Protein AF-A0A0K9NWD6-F1 (afdb_monomer)

Mean predicted aligned error: 14.96 Å

Sequence (260 aa):
MSPSTTSSFSLIRSSNFSPPSRIPSTTSRLHPPPSSSSFSYNVRIDLALVPCVLFLLDLGGTSVISVLTIGLMVSYILDSLGLKPAAFISIWFSLITAQIAFFFASSASSLSIPVTVLVSFFCGYVNFLVGVWASLQFKWMQIENPSIVSALERFLFACVPIAVPAMFTWATVSAVGMQNAGYYYMVFCCVFYWLFSIPPPSSFQSKQEPTDQILGPLESCFHMLHLLFVPLMFHVGSHHSVIFSSSESICDLLLFFYHL

Secondary structure (DSSP, 8-state):
------------------------------PPP---S--TTHHHHHHHHHHHHHHHHHHHHHHHHHHHHHHHHHHHHHHHTT-HHHHHHHHHHHHHHHHHHHHHHHTTS-S-HHHHHHHHHHHHHHHHHHHHHHHHT-HHHHHH-HHHHHHHHHHHHHHHHHHHHHHHHHHHHHHH-GGGHHHHHHHHHHHHHHHHHS-PBPTT--TT-TT-BSS-HHHHHHHHHHHHHHHHHHHHHHTHHHHTT-HHHHHHHHHHHH--

Organism: Zostera marina (NCBI:txid29655)

Solvent-accessible surface area (backbone atoms only — not comparable to full-atom values): 15291 Å² total; per-residue (Å²): 134,87,87,81,91,87,88,87,80,89,82,89,78,86,85,86,90,76,81,82,78,77,72,78,77,79,74,71,72,74,68,71,70,86,80,64,97,55,72,76,58,49,68,65,50,47,71,53,45,52,61,48,50,53,52,52,40,62,77,30,34,71,59,22,46,49,42,40,52,53,24,50,54,52,19,51,54,31,42,74,71,66,38,54,72,58,17,53,50,33,46,52,51,20,52,54,52,23,50,54,40,31,49,63,58,54,68,77,49,96,63,56,69,71,56,52,51,51,50,48,52,52,53,46,52,54,52,48,52,51,49,54,56,57,54,70,68,40,64,66,52,50,70,77,38,48,70,57,47,49,51,51,52,35,50,48,66,67,44,46,57,63,53,41,27,55,50,54,33,53,55,48,31,73,74,77,42,67,92,57,42,38,60,50,28,40,54,36,34,53,52,38,41,60,73,63,66,62,76,53,72,50,76,73,72,66,98,81,62,100,76,63,54,50,66,49,77,67,52,52,48,50,51,52,49,45,60,63,49,47,35,53,53,49,37,50,64,77,36,58,86,50,51,83,72,42,75,64,54,53,50,53,55,51,48,58,66,74,76,112

Structure (mmCIF, N/CA/C/O backbone):
data_AF-A0A0K9NWD6-F1
#
_entry.id   AF-A0A0K9NWD6-F1
#
loop_
_atom_site.group_PDB
_atom_site.id
_atom_site.type_symbol
_atom_site.label_atom_id
_atom_site.label_alt_id
_atom_site.label_comp_id
_atom_site.label_asym_id
_atom_site.label_entity_id
_atom_site.label_seq_id
_atom_site.pdbx_PDB_ins_code
_atom_site.Cartn_x
_atom_site.Cartn_y
_atom_site.Cartn_z
_atom_site.occupancy
_atom_site.B_iso_or_equiv
_atom_site.auth_seq_id
_atom_site.auth_comp_id
_atom_site.auth_asym_id
_atom_site.auth_atom_id
_atom_site.pdbx_PDB_model_num
ATOM 1 N N . MET A 1 1 ? -69.308 5.204 58.428 1.00 38.50 1 MET A N 1
ATOM 2 C CA . MET A 1 1 ? -70.307 4.173 58.081 1.00 38.50 1 MET A CA 1
ATOM 3 C C . MET A 1 1 ? -70.340 4.036 56.567 1.00 38.50 1 MET A C 1
ATOM 5 O O . MET A 1 1 ? -70.513 5.043 55.897 1.00 38.50 1 MET A O 1
ATOM 9 N N . SER A 1 2 ? -70.107 2.826 56.060 1.00 38.44 2 SER A N 1
ATOM 10 C CA . SER A 1 2 ? -70.412 2.363 54.686 1.00 38.44 2 SER A CA 1
ATOM 11 C C . SER A 1 2 ? -71.950 2.225 54.500 1.00 38.44 2 SER A C 1
ATOM 13 O O . SER A 1 2 ? -72.641 2.469 55.495 1.00 38.44 2 SER A O 1
ATOM 15 N N . PRO A 1 3 ? -72.535 1.768 53.359 1.00 43.47 3 PRO A N 1
ATOM 16 C CA . PRO A 1 3 ? -71.976 1.271 52.081 1.00 43.47 3 PRO A CA 1
ATOM 17 C C . PRO A 1 3 ? -72.643 1.995 50.857 1.00 43.47 3 PRO A C 1
ATOM 19 O O . PRO A 1 3 ? -73.060 3.132 51.036 1.00 43.47 3 PRO A O 1
ATOM 22 N N . SER A 1 4 ? -72.789 1.519 49.602 1.00 35.75 4 SER A N 1
ATOM 23 C CA . SER A 1 4 ? -72.343 0.322 48.839 1.00 35.75 4 SER A CA 1
ATOM 24 C C . SER A 1 4 ? -72.300 0.611 47.322 1.00 35.75 4 SER A C 1
ATOM 26 O O . SER A 1 4 ? -73.244 1.158 46.764 1.00 35.75 4 SER A O 1
ATOM 28 N N . THR A 1 5 ? -71.239 0.141 46.664 1.00 38.31 5 THR A N 1
ATOM 29 C CA . THR A 1 5 ? -71.228 -0.729 45.465 1.00 38.31 5 THR A CA 1
ATOM 30 C C . THR A 1 5 ? -72.542 -0.978 44.690 1.00 38.31 5 THR A C 1
ATOM 32 O O . THR A 1 5 ? -73.406 -1.661 45.228 1.00 38.31 5 THR A O 1
ATOM 35 N N . THR A 1 6 ? -72.580 -0.664 43.380 1.00 38.91 6 THR A N 1
ATOM 36 C CA . THR A 1 6 ? -73.053 -1.616 42.337 1.00 38.91 6 THR A CA 1
ATOM 37 C C . THR A 1 6 ? -72.467 -1.308 40.952 1.00 38.91 6 THR A C 1
ATOM 39 O O . THR A 1 6 ? -72.455 -0.165 40.506 1.00 38.91 6 THR A 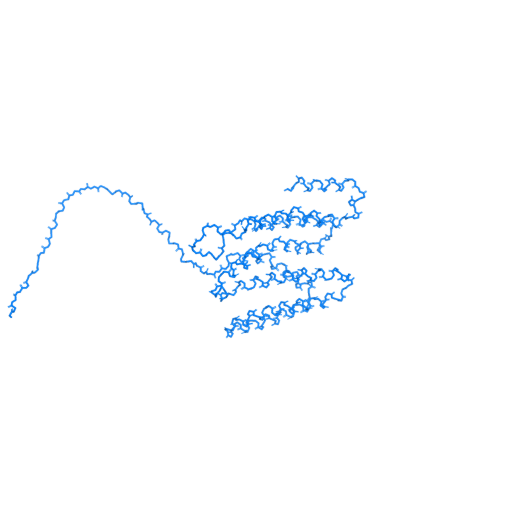O 1
ATOM 42 N N . SER A 1 7 ? -72.032 -2.351 40.247 1.00 36.81 7 SER A N 1
ATOM 43 C CA . SER A 1 7 ? -71.549 -2.337 38.860 1.00 36.81 7 SER A CA 1
ATOM 44 C C . SER A 1 7 ? -72.453 -3.176 37.952 1.00 36.81 7 SER A C 1
ATOM 46 O O . SER A 1 7 ? -72.693 -4.338 38.283 1.00 36.81 7 SER A O 1
ATOM 48 N N . SER A 1 8 ? -72.856 -2.662 36.786 1.00 33.28 8 SER A N 1
ATOM 49 C CA . SER A 1 8 ? -73.404 -3.447 35.658 1.00 33.28 8 SER A CA 1
ATOM 50 C C . SER A 1 8 ? -73.739 -2.532 34.466 1.00 33.28 8 SER A C 1
ATOM 52 O O . SER A 1 8 ? -74.022 -1.360 34.671 1.00 33.28 8 SER A O 1
ATOM 54 N N . PHE A 1 9 ? -73.811 -2.944 33.197 1.00 32.88 9 PHE A N 1
ATOM 55 C CA . PHE A 1 9 ? -73.186 -4.006 32.394 1.00 32.88 9 PHE A CA 1
ATOM 56 C C . PHE A 1 9 ? -73.755 -3.831 30.959 1.00 32.88 9 PHE A C 1
ATOM 58 O O . PHE A 1 9 ? -74.967 -3.890 30.779 1.00 32.88 9 PHE A O 1
ATOM 65 N N . SER A 1 10 ? -72.892 -3.752 29.939 1.00 30.94 10 SER A N 1
ATOM 66 C CA . SER A 1 10 ? -73.090 -4.343 28.590 1.00 30.94 10 SER A CA 1
ATOM 67 C C . SER A 1 10 ? -74.078 -3.799 27.517 1.00 30.94 10 SER A C 1
ATOM 69 O O . SER A 1 10 ? -75.109 -3.202 27.790 1.00 30.94 10 SER A O 1
ATOM 71 N N . LEU A 1 11 ? -73.734 -4.189 26.271 1.00 31.97 11 LEU A N 1
ATOM 72 C CA . LEU A 1 11 ? -74.576 -4.465 25.081 1.00 31.97 11 LEU A CA 1
ATOM 73 C C . LEU A 1 11 ? -74.963 -3.348 24.078 1.00 31.97 11 LEU A C 1
ATOM 75 O O . LEU A 1 11 ? -76.101 -2.910 23.973 1.00 31.97 11 LEU A O 1
ATOM 79 N N . ILE A 1 12 ? -73.986 -3.030 23.217 1.00 37.69 12 ILE A N 1
ATOM 80 C CA . ILE A 1 12 ? -73.991 -3.284 21.751 1.00 37.69 12 ILE A CA 1
ATOM 81 C C . ILE A 1 12 ? -75.320 -3.111 20.972 1.00 37.69 12 ILE A C 1
ATOM 83 O O . ILE A 1 12 ? -76.206 -3.962 21.026 1.00 37.69 12 ILE A O 1
ATOM 87 N N . ARG A 1 13 ? -75.314 -2.153 20.030 1.00 32.19 13 ARG A N 1
ATOM 88 C CA . ARG A 1 13 ? -75.938 -2.249 18.688 1.00 32.19 13 ARG A CA 1
ATOM 89 C C . ARG A 1 13 ? -75.185 -1.290 17.749 1.00 32.19 13 ARG A C 1
ATOM 91 O O . ARG A 1 13 ? -75.165 -0.095 18.005 1.00 32.19 13 ARG A O 1
ATOM 98 N N . SER A 1 14 ? -74.303 -1.745 16.853 1.00 34.44 14 SER A N 1
ATOM 99 C CA . SER A 1 14 ? -74.602 -2.176 15.469 1.00 34.44 14 SER A CA 1
ATOM 100 C C . SER A 1 14 ? -75.684 -1.323 14.772 1.00 34.44 14 SER A C 1
ATOM 102 O O . SER A 1 14 ? -76.757 -1.111 15.321 1.00 34.44 14 SER A O 1
ATOM 104 N N . SER A 1 15 ? -75.495 -0.806 13.556 1.00 33.97 15 SER A N 1
ATOM 105 C CA . SER A 1 15 ? -74.405 -0.971 12.578 1.00 33.97 15 SER A CA 1
ATOM 106 C C . SER A 1 15 ? -74.530 0.093 11.487 1.00 33.97 15 SER A C 1
ATOM 108 O O . SER A 1 15 ? -75.651 0.392 11.087 1.00 33.97 15 SER A O 1
ATOM 110 N N . ASN A 1 16 ? -73.419 0.544 10.897 1.00 32.88 16 ASN A N 1
ATOM 111 C CA . ASN A 1 16 ? -73.431 0.881 9.473 1.00 32.88 16 ASN A CA 1
ATOM 112 C C . ASN A 1 16 ? -72.098 0.525 8.812 1.00 32.88 16 ASN A C 1
ATOM 114 O O . ASN A 1 16 ? -71.029 0.672 9.402 1.00 32.88 16 ASN A O 1
ATOM 118 N N . PHE A 1 17 ? -72.209 -0.047 7.617 1.00 36.97 17 PHE A N 1
ATOM 119 C CA . PHE A 1 17 ? -71.165 -0.795 6.925 1.00 36.97 17 PHE A CA 1
ATOM 120 C C . PHE A 1 17 ? -70.442 0.122 5.930 1.00 36.97 17 PHE A C 1
ATOM 122 O O . PHE A 1 17 ? -71.089 0.692 5.056 1.00 36.97 17 PHE A O 1
ATOM 129 N N . SER A 1 18 ? -69.113 0.202 6.011 1.00 42.56 18 SER A N 1
ATOM 130 C CA . SER A 1 18 ? -68.263 0.799 4.971 1.00 42.56 18 SER A CA 1
ATOM 131 C C . SER A 1 18 ? -67.085 -0.143 4.696 1.00 42.56 18 SER A C 1
ATOM 133 O O . SER A 1 18 ? -66.473 -0.621 5.654 1.00 42.56 18 SER A O 1
ATOM 135 N N . PRO A 1 19 ? -66.770 -0.463 3.426 1.00 50.47 19 PRO A N 1
ATOM 136 C CA . PRO A 1 19 ? -65.732 -1.436 3.087 1.00 50.47 19 PRO A CA 1
ATOM 137 C C . PRO A 1 19 ? -64.319 -0.893 3.371 1.00 50.47 19 PRO A C 1
ATOM 139 O O . PRO A 1 19 ? -64.120 0.324 3.404 1.00 50.47 19 PRO A O 1
ATOM 142 N N . PRO A 1 20 ? -63.317 -1.771 3.563 1.00 41.28 20 PRO A N 1
ATOM 143 C CA . PRO A 1 20 ? -61.993 -1.356 4.005 1.00 41.28 20 PRO A CA 1
ATOM 144 C C . PRO A 1 20 ? -61.236 -0.617 2.897 1.00 41.28 20 PRO A C 1
ATOM 146 O O . PRO A 1 20 ? -60.811 -1.216 1.904 1.00 41.28 20 PRO A O 1
ATOM 149 N N . SER A 1 21 ? -60.984 0.676 3.103 1.00 40.88 21 SER A N 1
ATOM 150 C CA . SER A 1 21 ? -59.924 1.382 2.390 1.00 40.88 21 SER A CA 1
ATOM 151 C C . SER A 1 21 ? -58.592 0.729 2.760 1.00 40.88 21 SER A C 1
ATOM 153 O O . SER A 1 21 ? -58.118 0.816 3.891 1.00 40.88 21 SER A O 1
ATOM 155 N N . ARG A 1 22 ? -58.031 0.003 1.789 1.00 38.81 22 ARG A N 1
ATOM 156 C CA . ARG A 1 22 ? -56.783 -0.760 1.876 1.00 38.81 22 ARG A CA 1
ATOM 157 C C . ARG A 1 22 ? -55.692 0.073 2.557 1.00 38.81 22 ARG A C 1
ATOM 159 O O . ARG A 1 22 ? -55.081 0.925 1.916 1.00 38.81 22 ARG A O 1
ATOM 166 N N . ILE A 1 23 ? -55.438 -0.212 3.837 1.00 45.16 23 ILE A N 1
ATOM 167 C CA . ILE A 1 23 ? -54.271 0.291 4.563 1.00 45.16 23 ILE A CA 1
ATOM 168 C C . ILE A 1 23 ? -53.055 -0.096 3.713 1.00 45.16 23 ILE A C 1
ATOM 170 O O . ILE A 1 23 ? -52.890 -1.293 3.445 1.00 45.16 23 ILE A O 1
ATOM 174 N N . PRO A 1 24 ? -52.218 0.852 3.249 1.00 41.44 24 PRO A N 1
ATOM 175 C CA . PRO A 1 24 ? -50.929 0.480 2.706 1.00 41.44 24 PRO A CA 1
ATOM 176 C C . PRO A 1 24 ? -50.182 -0.157 3.866 1.00 41.44 24 PRO A C 1
ATOM 178 O O . PRO A 1 24 ? -49.845 0.519 4.837 1.00 41.44 24 PRO A O 1
ATOM 181 N N . SER A 1 25 ? -49.999 -1.475 3.797 1.00 36.94 25 SER A N 1
ATOM 182 C CA . SER A 1 25 ? -49.183 -2.198 4.754 1.00 36.94 25 SER A CA 1
ATOM 183 C C . SER A 1 25 ? -47.828 -1.514 4.767 1.00 36.94 25 SER A C 1
ATOM 185 O O . SER A 1 25 ? -47.056 -1.652 3.813 1.00 36.94 25 SER A O 1
ATOM 187 N N . THR A 1 26 ? -47.559 -0.771 5.838 1.00 39.19 26 THR A N 1
ATOM 188 C CA . THR A 1 26 ? -46.217 -0.400 6.236 1.00 39.19 26 THR A CA 1
ATOM 189 C C . THR A 1 26 ? -45.505 -1.713 6.486 1.00 39.19 26 THR A C 1
ATOM 191 O O . THR A 1 26 ? -45.483 -2.246 7.592 1.00 39.19 26 THR A O 1
ATOM 194 N N . THR A 1 27 ? -44.931 -2.255 5.413 1.00 42.22 27 THR A N 1
ATOM 195 C CA . THR A 1 27 ? -43.790 -3.139 5.498 1.00 42.22 27 THR A CA 1
ATOM 196 C C . THR A 1 27 ? -42.715 -2.313 6.174 1.00 42.22 27 THR A C 1
ATOM 198 O O . THR A 1 27 ? -41.884 -1.660 5.544 1.00 42.22 27 THR A O 1
ATOM 201 N N . SER A 1 28 ? -42.749 -2.363 7.504 1.00 40.84 28 SER A N 1
ATOM 202 C CA . SER A 1 28 ? -41.559 -2.392 8.317 1.00 40.84 28 SER A CA 1
ATOM 203 C C . SER A 1 28 ? -40.668 -3.469 7.710 1.00 40.84 28 SER A C 1
ATOM 205 O O . SER A 1 28 ? -40.649 -4.629 8.118 1.00 40.84 28 SER A O 1
ATOM 207 N N . ARG A 1 29 ? -39.887 -3.055 6.705 1.00 40.53 29 ARG A N 1
ATOM 208 C CA . ARG A 1 29 ? -38.532 -3.544 6.568 1.00 40.53 29 ARG A CA 1
ATOM 209 C C . ARG A 1 29 ? -37.955 -3.323 7.951 1.00 40.53 29 ARG A C 1
ATOM 211 O O . ARG A 1 29 ? -37.633 -2.195 8.321 1.00 40.53 29 ARG A O 1
ATOM 218 N N . LEU A 1 30 ? -37.943 -4.401 8.728 1.00 40.16 30 LEU A N 1
ATOM 219 C CA . LEU A 1 30 ? -37.026 -4.579 9.826 1.00 40.16 30 LEU A CA 1
ATOM 220 C C . LEU A 1 30 ? -35.667 -4.299 9.203 1.00 40.16 30 LEU A C 1
ATOM 222 O O . LEU A 1 30 ? -35.076 -5.167 8.565 1.00 40.16 30 LEU A O 1
ATOM 226 N N . HIS A 1 31 ? -35.233 -3.042 9.309 1.00 40.16 31 HIS A N 1
ATOM 227 C CA . HIS A 1 31 ? -33.830 -2.724 9.203 1.00 40.16 31 HIS A CA 1
ATOM 228 C C . HIS A 1 31 ? -33.164 -3.716 10.148 1.00 40.16 31 HIS A C 1
ATOM 230 O O . HIS A 1 31 ? -33.546 -3.751 11.327 1.00 40.16 31 HIS A O 1
ATOM 236 N N . PRO A 1 32 ? -32.229 -4.546 9.659 1.00 43.19 32 PRO A N 1
ATOM 237 C CA . PRO A 1 32 ? -31.357 -5.257 10.566 1.00 43.19 32 PRO A CA 1
ATOM 238 C C . PRO A 1 32 ? -30.826 -4.218 11.564 1.00 43.19 32 PRO A C 1
ATOM 240 O O . PRO A 1 32 ? -30.461 -3.116 11.128 1.00 43.19 32 PRO A O 1
ATOM 243 N N . PRO A 1 33 ? -30.826 -4.497 12.882 1.00 45.56 33 PRO A N 1
ATOM 244 C CA . PRO A 1 33 ? -30.123 -3.623 13.814 1.00 45.56 33 PRO A CA 1
ATOM 245 C C . PRO A 1 33 ? -28.704 -3.435 13.261 1.00 45.56 33 PRO A C 1
ATOM 247 O O . PRO A 1 33 ? -28.157 -4.428 12.777 1.00 45.56 33 PRO A O 1
ATOM 250 N N . PRO A 1 34 ? -28.140 -2.208 13.251 1.00 46.03 34 PRO A N 1
ATOM 251 C CA . PRO A 1 34 ? -26.912 -1.892 12.517 1.00 46.03 34 PRO A CA 1
ATOM 252 C C . PRO A 1 34 ? -25.815 -2.890 12.887 1.00 46.03 34 PRO A C 1
ATOM 254 O O . PRO A 1 34 ? -25.270 -2.877 13.993 1.00 46.03 34 PRO A O 1
ATOM 257 N N . SER A 1 35 ? -25.594 -3.846 11.986 1.00 39.25 35 SER A N 1
ATOM 258 C CA . SER A 1 35 ? -25.028 -5.134 12.354 1.00 39.25 35 SER A CA 1
ATOM 259 C C . SER A 1 35 ? -23.516 -5.039 12.318 1.00 39.25 35 SER A C 1
ATOM 261 O O . SER A 1 35 ? -22.899 -5.258 11.279 1.00 39.25 35 SER A O 1
ATOM 263 N N . SER A 1 36 ? -22.955 -4.753 13.492 1.00 40.34 36 SER A N 1
ATOM 264 C CA . SER A 1 36 ? -21.532 -4.583 13.792 1.00 40.34 36 SER A CA 1
ATOM 265 C C . SER A 1 36 ? -20.861 -3.361 13.153 1.00 40.34 36 SER A C 1
ATOM 267 O O . SER A 1 36 ? -20.896 -3.154 11.945 1.00 40.34 36 SER A O 1
ATOM 269 N N . SER A 1 37 ? -20.158 -2.597 13.993 1.00 49.62 37 SER A N 1
ATOM 270 C CA . SER A 1 37 ? -19.077 -1.700 13.583 1.00 49.62 37 SER A CA 1
ATOM 271 C C . SER A 1 37 ? -17.922 -2.554 13.046 1.00 49.62 37 SER A C 1
ATOM 273 O O . SER A 1 37 ? -17.029 -2.975 13.783 1.00 49.62 37 SER A O 1
ATOM 275 N N . SER A 1 38 ? -18.015 -2.923 11.776 1.00 54.53 38 SER A N 1
ATOM 276 C CA . SER A 1 38 ? -17.011 -3.708 11.071 1.00 54.53 38 SER A CA 1
ATOM 277 C C . SER A 1 38 ? -16.714 -3.016 9.753 1.00 54.53 38 SER A C 1
ATOM 279 O O . SER A 1 38 ? -17.628 -2.540 9.082 1.00 54.53 38 SER A O 1
ATOM 281 N N . PHE A 1 39 ? -15.435 -2.943 9.400 1.00 60.09 39 PHE A N 1
ATOM 282 C CA . PHE A 1 39 ? -14.967 -2.224 8.224 1.00 60.09 39 PHE A CA 1
ATOM 283 C C . PHE A 1 39 ? -15.483 -2.911 6.950 1.00 60.09 39 PHE A C 1
ATOM 285 O O . PHE A 1 39 ? -14.991 -3.971 6.554 1.00 60.09 39 PHE A O 1
ATOM 292 N N . SER A 1 40 ? -16.507 -2.324 6.321 1.00 60.56 40 SER A N 1
ATOM 293 C CA . SER A 1 40 ? -17.264 -2.953 5.227 1.00 60.56 40 SER A CA 1
ATOM 294 C C . SER A 1 40 ? -16.391 -3.279 4.008 1.00 60.56 40 SER A C 1
ATOM 296 O O . SER A 1 40 ? -16.622 -4.262 3.304 1.00 60.56 40 SER A O 1
ATOM 298 N N . TYR A 1 41 ? -15.330 -2.499 3.799 1.00 67.62 41 TYR A N 1
ATOM 299 C CA . TYR A 1 41 ? -14.452 -2.595 2.635 1.00 67.62 41 TYR A CA 1
ATOM 300 C C . TYR A 1 41 ? -13.239 -3.505 2.827 1.00 67.62 41 TYR A C 1
ATOM 302 O O . TYR A 1 41 ? -12.362 -3.525 1.962 1.00 67.62 41 TYR A O 1
ATOM 310 N N . ASN A 1 42 ? -13.198 -4.286 3.916 1.00 77.00 42 ASN A N 1
ATOM 311 C CA . ASN A 1 42 ? -12.050 -5.130 4.262 1.00 77.00 42 ASN A CA 1
ATOM 312 C C . ASN A 1 42 ? -11.627 -6.010 3.084 1.00 77.00 42 ASN A C 1
ATOM 314 O O . ASN A 1 42 ? -10.467 -5.977 2.708 1.00 77.00 42 ASN A O 1
ATOM 318 N N . VAL A 1 43 ? -12.577 -6.675 2.420 1.00 76.69 43 VAL A N 1
ATOM 319 C CA . VAL A 1 43 ? -12.313 -7.558 1.268 1.00 76.69 43 VAL A CA 1
ATOM 320 C C . VAL A 1 43 ? -11.660 -6.829 0.083 1.00 76.69 43 VAL A C 1
ATOM 322 O O . VAL A 1 43 ? -10.813 -7.406 -0.589 1.00 76.69 43 VAL A O 1
ATOM 325 N N . ARG A 1 44 ? -12.020 -5.563 -0.191 1.00 80.50 44 ARG A N 1
ATOM 326 C CA . ARG A 1 44 ? -11.432 -4.805 -1.315 1.00 80.50 44 ARG A CA 1
ATOM 327 C C . ARG A 1 44 ? -9.991 -4.402 -1.035 1.00 80.50 44 ARG A C 1
ATOM 329 O O . ARG A 1 44 ? -9.161 -4.446 -1.936 1.00 80.50 44 ARG A O 1
ATOM 336 N N . ILE A 1 45 ? -9.714 -3.994 0.202 1.00 83.06 45 ILE A N 1
ATOM 337 C CA . ILE A 1 45 ? -8.372 -3.581 0.609 1.00 83.06 45 ILE A CA 1
ATOM 338 C C . ILE A 1 45 ? -7.479 -4.804 0.802 1.00 83.06 45 ILE A C 1
ATOM 340 O O . ILE A 1 45 ? -6.362 -4.794 0.312 1.00 83.06 45 ILE A O 1
ATOM 344 N N . ASP A 1 46 ? -7.981 -5.876 1.413 1.00 83.88 46 ASP A N 1
ATOM 345 C CA . ASP A 1 46 ? -7.283 -7.155 1.584 1.00 83.88 46 ASP A CA 1
ATOM 346 C C . ASP A 1 46 ? -6.832 -7.735 0.231 1.00 83.88 46 ASP A C 1
ATOM 348 O O . ASP A 1 46 ? -5.650 -8.011 0.041 1.00 83.88 46 ASP A O 1
ATOM 352 N N . LEU A 1 47 ? -7.722 -7.766 -0.771 1.00 84.31 47 LEU A N 1
ATOM 353 C CA . LEU A 1 47 ? -7.395 -8.198 -2.138 1.00 84.31 47 LEU A CA 1
ATOM 354 C C . LEU A 1 47 ? -6.289 -7.352 -2.806 1.00 84.31 47 LEU A C 1
ATOM 356 O O . LEU A 1 47 ? -5.561 -7.855 -3.660 1.00 84.31 47 LEU A O 1
ATOM 360 N N . ALA A 1 48 ? -6.152 -6.080 -2.421 1.00 85.62 48 ALA A N 1
ATOM 361 C CA . ALA A 1 48 ? -5.126 -5.169 -2.929 1.00 85.62 48 ALA A CA 1
ATOM 362 C C . ALA A 1 48 ? -3.808 -5.250 -2.127 1.00 85.62 48 ALA A C 1
ATOM 364 O O . ALA A 1 48 ? -2.721 -5.232 -2.707 1.00 85.62 48 ALA A O 1
ATOM 365 N N . LEU A 1 49 ? -3.889 -5.354 -0.796 1.00 85.94 49 LEU A N 1
ATOM 366 C CA . LEU A 1 49 ? -2.744 -5.316 0.116 1.00 85.94 49 LEU A CA 1
ATOM 367 C C . LEU A 1 49 ? -2.072 -6.677 0.293 1.00 85.94 49 LEU A C 1
ATOM 369 O O . LEU A 1 49 ? -0.847 -6.716 0.361 1.00 85.94 49 LEU A O 1
ATOM 373 N N . VAL A 1 50 ? -2.817 -7.786 0.356 1.00 90.31 50 VAL A N 1
ATOM 374 C CA . VAL A 1 50 ? -2.238 -9.122 0.595 1.00 90.31 50 VAL A CA 1
ATOM 375 C C . VAL A 1 50 ? -1.193 -9.493 -0.465 1.00 90.31 50 VAL A C 1
ATOM 377 O O . VAL A 1 50 ? -0.092 -9.882 -0.070 1.00 90.31 50 VAL A O 1
ATOM 380 N N . PRO A 1 51 ? -1.424 -9.303 -1.781 1.00 89.69 51 PRO A N 1
ATOM 381 C CA . PRO A 1 51 ? -0.388 -9.550 -2.785 1.00 89.69 51 PRO A CA 1
ATOM 382 C C . PRO A 1 51 ? 0.832 -8.629 -2.624 1.00 89.69 51 PRO A C 1
ATOM 384 O O . PRO A 1 51 ? 1.961 -9.077 -2.810 1.00 89.69 51 PRO A O 1
ATOM 387 N N . CYS A 1 52 ? 0.630 -7.372 -2.207 1.00 88.12 52 CYS A N 1
ATOM 388 C CA . CYS A 1 52 ? 1.729 -6.446 -1.913 1.00 88.12 52 CYS A CA 1
ATOM 389 C C . CYS A 1 52 ? 2.564 -6.906 -0.711 1.00 88.12 52 CYS A C 1
ATOM 391 O O . CYS A 1 52 ? 3.789 -6.857 -0.770 1.00 88.12 52 CYS A O 1
ATOM 393 N N . VAL A 1 53 ? 1.920 -7.373 0.364 1.00 90.62 53 VAL A N 1
ATOM 394 C CA . VAL A 1 53 ? 2.598 -7.910 1.553 1.00 90.62 53 VAL A CA 1
ATOM 395 C C . VAL A 1 53 ? 3.383 -9.167 1.197 1.00 90.62 53 VAL A C 1
ATOM 397 O O . VAL A 1 53 ? 4.549 -9.264 1.558 1.00 90.62 53 VAL A O 1
ATOM 400 N N . LEU A 1 54 ? 2.793 -10.101 0.446 1.00 91.31 54 LEU A N 1
ATOM 401 C CA . LEU A 1 54 ? 3.490 -11.311 0.001 1.00 91.31 54 LEU A CA 1
ATOM 402 C C . LEU A 1 54 ? 4.730 -10.978 -0.843 1.00 91.31 54 LEU A C 1
ATOM 404 O O . LEU A 1 54 ? 5.791 -11.548 -0.605 1.00 91.31 54 LEU A O 1
ATOM 408 N N . PHE A 1 55 ? 4.634 -10.008 -1.757 1.00 89.69 55 PHE A N 1
ATOM 409 C CA . PHE A 1 55 ? 5.780 -9.553 -2.548 1.00 89.69 55 PHE A CA 1
ATOM 410 C C . PHE A 1 55 ? 6.847 -8.836 -1.696 1.00 89.69 55 PHE A C 1
ATOM 412 O O . PHE A 1 55 ? 8.038 -9.061 -1.890 1.00 89.69 55 PHE A O 1
ATOM 419 N N . LEU A 1 56 ? 6.459 -8.039 -0.691 1.00 87.94 56 LEU A N 1
ATOM 420 C CA . LEU A 1 56 ? 7.407 -7.444 0.267 1.00 87.94 56 LEU A CA 1
ATOM 421 C C . LEU A 1 56 ? 8.121 -8.489 1.135 1.00 87.94 56 LEU A C 1
ATOM 423 O O . LEU A 1 56 ? 9.297 -8.311 1.454 1.00 87.94 56 LEU A O 1
ATOM 427 N N . LEU A 1 57 ? 7.431 -9.565 1.522 1.00 90.12 57 LEU A N 1
ATOM 428 C CA . LEU A 1 57 ? 8.022 -10.681 2.265 1.00 90.12 57 LEU A CA 1
ATOM 429 C C . LEU A 1 57 ? 9.015 -11.471 1.406 1.00 90.12 57 LEU A C 1
ATOM 431 O O . LEU A 1 57 ? 10.065 -11.855 1.914 1.00 90.12 57 LEU A O 1
ATOM 435 N N . ASP A 1 58 ? 8.717 -11.666 0.120 1.00 88.56 58 ASP A N 1
ATOM 436 C CA . ASP A 1 58 ? 9.622 -12.305 -0.843 1.00 88.56 58 ASP A CA 1
ATOM 437 C C . ASP A 1 58 ? 10.897 -11.464 -1.050 1.00 88.56 58 ASP A C 1
ATOM 439 O O . ASP A 1 58 ? 12.009 -11.949 -0.842 1.00 88.56 58 ASP A O 1
ATOM 443 N N . LEU A 1 59 ? 10.743 -10.157 -1.307 1.00 85.62 59 LEU A N 1
ATOM 444 C CA . LEU A 1 59 ? 11.859 -9.207 -1.425 1.00 85.62 59 LEU A CA 1
ATOM 445 C C . LEU A 1 59 ? 12.686 -9.066 -0.133 1.00 85.62 59 LEU A C 1
ATOM 447 O O . LEU A 1 59 ? 13.902 -8.883 -0.188 1.00 85.62 59 LEU A O 1
ATOM 451 N N . GLY A 1 60 ? 12.036 -9.099 1.034 1.00 83.50 60 GLY A N 1
ATOM 452 C CA . GLY A 1 60 ? 12.679 -8.963 2.346 1.00 83.50 60 GLY A CA 1
ATOM 453 C C . GLY A 1 60 ? 13.289 -10.257 2.895 1.00 83.50 60 GLY A C 1
ATOM 454 O O . GLY A 1 60 ? 14.088 -10.217 3.839 1.00 83.50 60 GLY A O 1
ATOM 455 N N . GLY A 1 61 ? 12.911 -11.400 2.322 1.00 87.62 61 GLY A N 1
ATOM 456 C CA . GLY A 1 61 ? 13.390 -12.725 2.680 1.00 87.62 61 GLY A CA 1
ATOM 457 C C . GLY A 1 61 ? 13.217 -13.092 4.159 1.00 87.62 61 GLY A C 1
ATOM 458 O O . GLY A 1 61 ? 12.374 -12.576 4.899 1.00 87.62 61 GLY A O 1
ATOM 459 N N . THR A 1 62 ? 14.064 -14.016 4.616 1.00 90.06 62 THR A N 1
ATOM 460 C CA . THR A 1 62 ? 13.985 -14.618 5.958 1.00 90.06 62 THR A CA 1
ATOM 461 C C . THR A 1 62 ? 14.108 -13.606 7.098 1.00 90.06 62 THR A C 1
ATOM 463 O O . THR A 1 62 ? 13.482 -13.794 8.142 1.00 90.06 62 THR A O 1
ATOM 466 N N . SER A 1 63 ? 14.869 -12.522 6.911 1.00 89.94 63 SER A N 1
ATOM 467 C CA . SER A 1 63 ? 15.049 -11.487 7.935 1.00 89.94 63 SER A CA 1
ATOM 468 C C . SER A 1 63 ? 13.724 -10.788 8.247 1.00 89.94 63 SER A C 1
ATOM 470 O O . SER A 1 63 ? 13.258 -10.822 9.386 1.00 89.94 63 SER A O 1
ATOM 472 N N . VAL A 1 64 ? 13.047 -10.268 7.219 1.00 91.25 64 VAL A N 1
ATOM 473 C CA . VAL A 1 64 ? 11.761 -9.571 7.365 1.00 91.25 64 VAL A CA 1
ATOM 474 C C . VAL A 1 64 ? 10.659 -10.524 7.837 1.00 91.25 64 VAL A C 1
ATOM 476 O O . VAL A 1 64 ? 9.923 -10.189 8.767 1.00 91.25 64 VAL A O 1
ATOM 479 N N . ILE A 1 65 ? 10.598 -11.743 7.284 1.00 92.75 65 ILE A N 1
ATOM 480 C CA . ILE A 1 65 ? 9.644 -12.781 7.709 1.00 92.75 65 ILE A CA 1
ATOM 481 C C . ILE A 1 65 ? 9.813 -13.112 9.201 1.00 92.75 65 ILE A C 1
ATOM 483 O O . ILE A 1 65 ? 8.821 -13.183 9.928 1.00 92.75 65 ILE A O 1
ATOM 487 N N . SER A 1 66 ? 11.047 -13.289 9.689 1.00 93.19 66 SER A N 1
ATOM 488 C CA . SER A 1 66 ? 11.296 -13.633 11.097 1.00 93.19 66 SER A CA 1
ATOM 489 C C . SER A 1 66 ? 10.901 -12.505 12.059 1.00 93.19 66 SER A C 1
ATOM 491 O O . SER A 1 66 ? 10.213 -12.765 13.047 1.00 93.19 66 SER A O 1
ATOM 493 N N . VAL A 1 67 ? 11.241 -11.251 11.740 1.00 94.62 67 VAL A N 1
ATOM 494 C CA . VAL A 1 67 ? 10.890 -10.072 12.551 1.00 94.62 67 VAL A CA 1
ATOM 495 C C . VAL A 1 67 ? 9.375 -9.869 12.629 1.00 94.62 67 VAL A C 1
ATOM 497 O O . VAL A 1 67 ? 8.846 -9.629 13.717 1.00 94.62 67 VAL A O 1
ATOM 500 N N . LEU A 1 68 ? 8.663 -10.012 11.507 1.00 93.12 68 LEU A N 1
ATOM 501 C CA . LEU A 1 68 ? 7.200 -9.920 11.484 1.00 93.12 68 LEU A CA 1
ATOM 502 C C . LEU A 1 68 ? 6.547 -11.092 12.218 1.00 93.12 68 LEU A C 1
ATOM 504 O O . LEU A 1 68 ? 5.623 -10.876 12.995 1.00 93.12 68 LEU A O 1
ATOM 508 N N . THR A 1 69 ? 7.052 -12.317 12.057 1.00 94.44 69 THR A N 1
ATOM 509 C CA . THR A 1 69 ? 6.515 -13.490 12.768 1.00 94.44 69 THR A CA 1
ATOM 510 C C . THR A 1 69 ? 6.639 -13.317 14.283 1.00 94.44 69 THR A C 1
ATOM 512 O O . THR A 1 69 ? 5.658 -13.492 15.002 1.00 94.44 69 THR A O 1
ATOM 515 N N . ILE A 1 70 ? 7.812 -12.908 14.779 1.00 95.31 70 ILE A N 1
ATOM 516 C CA . ILE A 1 70 ? 8.038 -12.667 16.213 1.00 95.31 70 ILE A CA 1
ATOM 517 C C . ILE A 1 70 ? 7.148 -11.522 16.714 1.00 95.31 70 ILE A C 1
ATOM 519 O O . ILE A 1 70 ? 6.488 -11.664 17.743 1.00 95.31 70 ILE A O 1
ATOM 523 N N . GLY A 1 71 ? 7.073 -10.407 15.982 1.00 93.75 71 GLY A N 1
ATOM 524 C CA . GLY A 1 71 ? 6.243 -9.267 16.370 1.00 93.75 71 GLY A CA 1
ATOM 525 C C . GLY A 1 71 ? 4.742 -9.568 16.369 1.00 93.75 71 GLY A C 1
ATOM 526 O O . GLY A 1 71 ? 4.033 -9.130 17.275 1.00 93.75 71 GLY A O 1
ATOM 527 N N . LEU A 1 72 ? 4.246 -10.375 15.427 1.00 92.50 72 LEU A N 1
ATOM 528 C CA . LEU A 1 72 ? 2.861 -10.852 15.422 1.00 92.50 72 LEU A CA 1
ATOM 529 C C . LEU A 1 72 ? 2.581 -11.809 16.588 1.00 92.50 72 LEU A C 1
ATOM 531 O O . LEU A 1 72 ? 1.538 -11.679 17.223 1.00 92.50 72 LEU A O 1
ATOM 535 N N . MET A 1 73 ? 3.516 -12.700 16.940 1.00 95.62 73 MET A N 1
ATOM 536 C CA . MET A 1 73 ? 3.387 -13.565 18.124 1.00 95.62 73 MET A CA 1
ATOM 537 C C . MET A 1 73 ? 3.320 -12.751 19.424 1.00 95.62 73 MET A C 1
ATOM 539 O O . MET A 1 73 ? 2.449 -12.999 20.257 1.00 95.62 73 MET A O 1
ATOM 543 N N . VAL A 1 74 ? 4.177 -11.734 19.585 1.00 94.38 74 VAL A N 1
ATOM 544 C CA . VAL A 1 74 ? 4.124 -10.813 20.738 1.0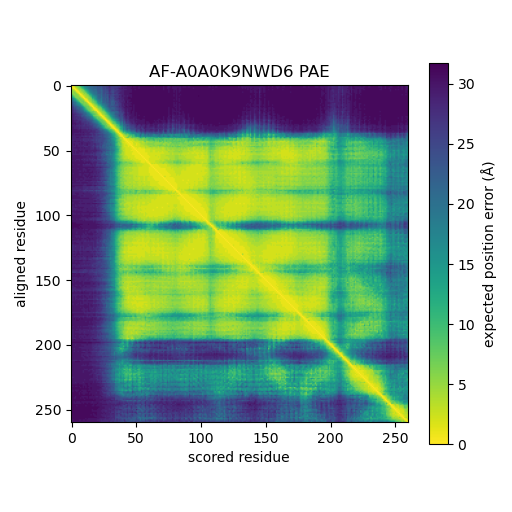0 94.38 74 VAL A CA 1
ATOM 545 C C . VAL A 1 74 ? 2.799 -10.046 20.766 1.00 94.38 74 VAL A C 1
ATOM 547 O O . VAL A 1 74 ? 2.154 -9.971 21.811 1.00 94.38 74 VAL A O 1
ATOM 550 N N . SER A 1 75 ? 2.346 -9.537 19.617 1.00 93.25 75 SER A N 1
ATOM 551 C CA . SER A 1 75 ? 1.079 -8.801 19.504 1.00 93.25 75 SER A CA 1
ATOM 552 C C . SER A 1 75 ? -0.129 -9.677 19.857 1.00 93.25 75 SER A C 1
ATOM 554 O O . SER A 1 75 ? -1.017 -9.227 20.577 1.00 93.25 75 SER A O 1
ATOM 556 N N . TYR A 1 76 ? -0.134 -10.941 19.420 1.00 92.81 76 TYR A N 1
ATOM 557 C CA . TYR A 1 76 ? -1.163 -11.930 19.750 1.00 92.81 76 TYR A CA 1
ATOM 558 C C . TYR A 1 76 ? -1.197 -12.259 21.249 1.00 92.81 76 TYR A C 1
ATOM 560 O O . TYR A 1 76 ? -2.269 -12.282 21.853 1.00 92.81 76 TYR A O 1
ATOM 568 N N . ILE A 1 77 ? -0.031 -12.448 21.881 1.00 95.06 77 ILE A N 1
ATOM 569 C CA . ILE A 1 77 ? 0.059 -12.650 23.335 1.00 95.06 77 ILE A CA 1
ATOM 570 C C . ILE A 1 77 ? -0.511 -11.431 24.076 1.00 95.06 77 ILE A C 1
ATOM 572 O O . ILE A 1 77 ? -1.346 -11.597 24.965 1.00 95.06 77 ILE A O 1
ATOM 576 N N . LEU A 1 78 ? -0.133 -10.209 23.688 1.00 92.50 78 LEU A N 1
ATOM 577 C CA . LEU A 1 78 ? -0.634 -8.976 24.310 1.00 92.50 78 LEU A CA 1
ATOM 578 C C . LEU A 1 78 ? -2.151 -8.791 24.137 1.00 92.50 78 LEU A C 1
ATOM 580 O O . LEU A 1 78 ? -2.815 -8.368 25.086 1.00 92.50 78 LEU A O 1
ATOM 584 N N . ASP A 1 79 ? -2.713 -9.147 22.979 1.00 90.44 79 ASP A N 1
ATOM 585 C CA . ASP A 1 79 ? -4.163 -9.102 22.749 1.00 90.44 79 ASP A CA 1
ATOM 586 C C . ASP A 1 79 ? -4.900 -10.166 23.583 1.00 90.44 79 ASP A C 1
ATOM 588 O O . ASP A 1 79 ? -5.898 -9.855 24.234 1.00 90.44 79 ASP A O 1
ATOM 592 N N . SER A 1 80 ? -4.350 -11.386 23.691 1.00 90.44 80 SER A N 1
ATOM 593 C CA . SER A 1 80 ? -4.906 -12.449 24.548 1.00 90.44 80 SER A CA 1
ATOM 594 C C . SER A 1 80 ? -4.905 -12.102 26.044 1.00 90.44 80 SER A C 1
ATOM 596 O O . SER A 1 80 ? -5.790 -12.535 26.780 1.00 90.44 80 SER A O 1
ATOM 598 N N . LEU A 1 81 ? -3.959 -11.265 26.492 1.00 92.00 81 LEU A N 1
ATOM 599 C CA . LEU A 1 81 ? -3.909 -10.706 27.849 1.00 92.00 81 LEU A CA 1
ATOM 600 C C . LEU A 1 81 ? -4.877 -9.521 28.044 1.00 92.00 81 LEU A C 1
ATOM 602 O O . LEU A 1 81 ? -4.945 -8.948 29.130 1.00 92.00 81 LEU A O 1
ATOM 606 N N . GLY A 1 82 ? -5.612 -9.121 27.001 1.00 88.50 82 GLY A N 1
ATOM 607 C CA . GLY A 1 82 ? -6.528 -7.981 27.006 1.00 88.50 82 GLY A CA 1
ATOM 608 C C . GLY A 1 82 ? -5.839 -6.614 26.935 1.00 88.50 82 GLY A C 1
ATOM 609 O O . GLY A 1 82 ? -6.513 -5.586 27.039 1.00 88.50 82 GLY A O 1
ATOM 610 N N . LEU A 1 83 ? -4.519 -6.566 26.726 1.00 90.88 83 LEU A N 1
ATOM 611 C CA . LEU A 1 83 ? -3.715 -5.341 26.684 1.00 90.88 83 LEU A CA 1
ATOM 612 C C . LEU A 1 83 ? -3.759 -4.689 25.292 1.00 90.88 83 LEU A C 1
ATOM 614 O O . LEU A 1 83 ? -2.735 -4.474 24.645 1.00 90.88 83 LEU A O 1
ATOM 618 N N . LYS A 1 84 ? -4.966 -4.328 24.844 1.00 87.94 84 LYS A N 1
ATOM 619 C CA . LYS A 1 84 ? -5.256 -3.757 23.513 1.00 87.94 84 LYS A CA 1
ATOM 620 C C . LYS A 1 84 ? -4.297 -2.639 23.054 1.00 87.94 84 LYS A C 1
ATOM 622 O O . LYS A 1 84 ? -3.799 -2.743 21.933 1.00 87.94 84 LYS A O 1
ATOM 627 N N . PRO A 1 85 ? -3.972 -1.599 23.859 1.00 89.06 85 PRO A N 1
ATOM 628 C CA . PRO A 1 85 ? -3.019 -0.573 23.424 1.00 89.06 85 PRO A CA 1
ATOM 629 C C . PRO A 1 85 ? -1.581 -1.104 23.297 1.00 89.06 85 PRO A C 1
ATOM 631 O O . PRO A 1 85 ? -0.840 -0.637 22.437 1.00 89.06 85 PRO A O 1
ATOM 634 N N . ALA A 1 86 ? -1.183 -2.103 24.092 1.00 91.06 86 ALA A N 1
ATOM 635 C CA . ALA A 1 86 ? 0.133 -2.730 23.967 1.00 91.06 86 ALA A CA 1
ATOM 636 C C . ALA A 1 86 ? 0.221 -3.599 22.702 1.00 91.06 86 ALA A C 1
ATOM 638 O O . ALA A 1 86 ? 1.215 -3.523 21.983 1.00 91.06 86 ALA A O 1
ATOM 639 N N . ALA A 1 87 ? -0.833 -4.361 22.383 1.00 91.25 87 ALA A N 1
ATOM 640 C CA . ALA A 1 87 ? -0.932 -5.114 21.132 1.00 91.25 87 ALA A CA 1
ATOM 641 C C . ALA A 1 87 ? -0.853 -4.188 19.903 1.00 91.25 87 ALA A C 1
ATOM 643 O O . ALA A 1 87 ? -0.107 -4.463 18.966 1.00 91.25 87 ALA A O 1
ATOM 644 N N . PHE A 1 88 ? -1.544 -3.044 19.943 1.00 91.88 88 PHE A N 1
ATOM 645 C CA . PHE A 1 88 ? -1.468 -2.014 18.904 1.00 91.88 88 PHE A CA 1
ATOM 646 C C . PHE A 1 88 ? -0.042 -1.466 18.706 1.00 91.88 88 PHE A C 1
ATOM 648 O O . PHE A 1 88 ? 0.466 -1.453 17.584 1.00 91.88 88 PHE A O 1
ATOM 655 N N . ILE A 1 89 ? 0.628 -1.054 19.791 1.00 92.94 89 ILE A N 1
ATOM 656 C CA . ILE A 1 89 ? 2.011 -0.547 19.743 1.00 92.94 89 ILE A CA 1
ATOM 657 C C . ILE A 1 89 ? 2.973 -1.629 19.227 1.00 92.94 89 ILE A C 1
ATOM 659 O O . ILE A 1 89 ? 3.866 -1.330 18.438 1.00 92.94 89 ILE A O 1
ATOM 663 N N . SER A 1 90 ? 2.766 -2.888 19.623 1.00 93.56 90 SER A N 1
ATOM 664 C CA . SER A 1 90 ? 3.575 -4.035 19.197 1.00 93.56 90 SER A CA 1
ATOM 665 C C . SER A 1 90 ? 3.524 -4.270 17.680 1.00 93.56 90 SER A C 1
ATOM 667 O O . SER A 1 90 ? 4.571 -4.493 17.070 1.00 93.56 90 SER A O 1
ATOM 669 N N . ILE A 1 91 ? 2.354 -4.138 17.038 1.00 94.38 91 ILE A N 1
ATOM 670 C CA . ILE A 1 91 ? 2.240 -4.252 15.571 1.00 94.38 91 ILE A CA 1
ATOM 671 C C . ILE A 1 91 ? 3.026 -3.136 14.872 1.00 94.38 91 ILE A C 1
ATOM 673 O O . ILE A 1 91 ? 3.829 -3.414 13.980 1.00 94.38 91 ILE A O 1
ATOM 677 N N . TRP A 1 92 ? 2.860 -1.881 15.298 1.00 95.06 92 TRP A N 1
ATOM 678 C CA . TRP A 1 92 ? 3.596 -0.754 14.713 1.00 95.06 92 TRP A CA 1
ATOM 679 C C . TRP A 1 92 ? 5.110 -0.864 14.922 1.00 95.06 92 TRP A C 1
ATOM 681 O O . TRP A 1 92 ? 5.883 -0.626 13.994 1.00 95.06 92 TRP A O 1
ATOM 691 N N . PHE A 1 93 ? 5.547 -1.291 16.108 1.00 94.69 93 PHE A N 1
ATOM 692 C CA . PHE A 1 93 ? 6.957 -1.546 16.396 1.00 94.69 93 PHE A CA 1
ATOM 693 C C . PHE A 1 93 ? 7.528 -2.687 15.540 1.00 94.69 93 PHE A C 1
ATOM 695 O O . PHE A 1 93 ? 8.650 -2.583 15.039 1.00 94.69 93 PHE A O 1
ATOM 702 N N . SER A 1 94 ? 6.748 -3.749 15.311 1.00 95.00 94 SER A N 1
ATOM 703 C CA . SER A 1 94 ? 7.117 -4.845 14.412 1.00 95.00 94 SER A CA 1
ATOM 704 C C . SER A 1 94 ? 7.297 -4.362 12.971 1.00 95.00 94 SER A C 1
ATOM 706 O O . SER A 1 94 ? 8.326 -4.665 12.374 1.00 95.00 94 SER A O 1
ATOM 708 N N . LEU A 1 95 ? 6.379 -3.543 12.443 1.00 93.88 95 LEU A N 1
ATOM 709 C CA . LEU A 1 95 ? 6.484 -2.965 11.094 1.00 93.88 95 LEU A CA 1
ATOM 710 C C . LEU A 1 95 ? 7.711 -2.049 10.939 1.00 93.88 95 LEU A C 1
ATOM 712 O O . LEU A 1 95 ? 8.429 -2.148 9.945 1.00 93.88 95 LEU A O 1
ATOM 716 N N . ILE A 1 96 ? 8.006 -1.204 11.934 1.00 94.38 96 ILE A N 1
ATOM 717 C CA . ILE A 1 96 ? 9.215 -0.358 11.936 1.00 94.38 96 ILE A CA 1
ATOM 718 C C . ILE A 1 96 ? 10.479 -1.229 11.945 1.00 94.38 96 ILE A C 1
ATOM 720 O O . ILE A 1 96 ? 11.391 -1.014 11.147 1.00 94.38 96 ILE A O 1
ATOM 724 N N . THR A 1 97 ? 10.524 -2.248 12.806 1.00 93.75 97 THR A N 1
ATOM 725 C CA . THR A 1 97 ? 11.675 -3.160 12.904 1.00 93.75 97 THR A CA 1
ATOM 726 C C . THR A 1 97 ? 11.847 -3.978 11.619 1.00 93.75 97 THR A C 1
ATOM 728 O O . THR A 1 97 ? 12.972 -4.188 11.170 1.00 93.75 97 THR A O 1
ATOM 731 N N . ALA A 1 98 ? 10.748 -4.380 10.976 1.00 93.25 98 ALA A N 1
ATOM 732 C CA . ALA A 1 98 ? 10.746 -5.073 9.692 1.00 93.25 98 ALA A CA 1
ATOM 733 C C . ALA A 1 98 ? 11.283 -4.189 8.554 1.00 93.25 98 ALA A C 1
ATOM 735 O O . ALA A 1 98 ? 12.071 -4.662 7.740 1.00 93.25 98 ALA A O 1
ATOM 736 N N . GLN A 1 99 ? 10.946 -2.894 8.531 1.00 92.38 99 GLN A N 1
ATOM 737 C CA . GLN A 1 99 ? 11.502 -1.948 7.559 1.00 92.38 99 GLN A CA 1
ATOM 738 C C . GLN A 1 99 ? 13.010 -1.716 7.769 1.00 92.38 99 GLN A C 1
ATOM 740 O O . GLN A 1 99 ? 13.765 -1.623 6.800 1.00 92.38 99 GLN A O 1
ATOM 745 N N . ILE A 1 100 ? 13.471 -1.669 9.024 1.00 90.69 100 ILE A N 1
ATOM 746 C CA . ILE A 1 100 ? 14.905 -1.604 9.349 1.00 90.69 100 ILE A CA 1
ATOM 747 C C . ILE A 1 100 ? 15.613 -2.883 8.869 1.00 90.69 100 ILE A C 1
ATOM 749 O O . ILE A 1 100 ? 16.643 -2.802 8.199 1.00 90.69 100 ILE A O 1
ATOM 753 N N . ALA A 1 101 ? 15.039 -4.059 9.140 1.00 90.06 101 ALA A N 1
ATOM 754 C CA . ALA A 1 101 ? 15.559 -5.343 8.672 1.00 90.06 101 ALA A CA 1
ATOM 755 C C . ALA A 1 101 ? 15.623 -5.427 7.134 1.00 90.06 101 ALA A C 1
ATOM 757 O O . ALA A 1 101 ? 16.638 -5.865 6.593 1.00 90.06 101 ALA A O 1
ATOM 758 N N . PHE A 1 102 ? 14.597 -4.934 6.430 1.00 86.50 102 PHE A N 1
ATOM 759 C CA . PHE A 1 102 ? 14.568 -4.838 4.967 1.00 86.50 102 PHE A CA 1
ATOM 760 C C . PHE A 1 102 ? 15.723 -3.983 4.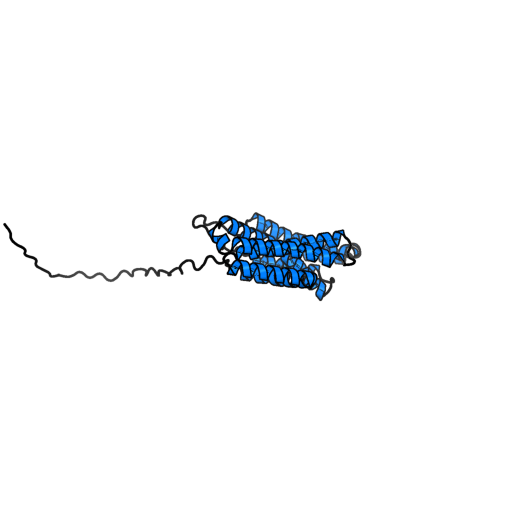428 1.00 86.50 102 PHE A C 1
ATOM 762 O O . PHE A 1 102 ? 16.402 -4.384 3.485 1.00 86.50 102 PHE A O 1
ATOM 769 N N . PHE A 1 103 ? 16.000 -2.832 5.051 1.00 85.12 103 PHE A N 1
ATOM 770 C CA . PHE A 1 103 ? 17.113 -1.969 4.649 1.00 85.12 103 PHE A CA 1
ATOM 771 C C . PHE A 1 103 ? 18.476 -2.658 4.823 1.00 85.12 103 PHE A C 1
ATOM 773 O O . PHE A 1 103 ? 19.301 -2.621 3.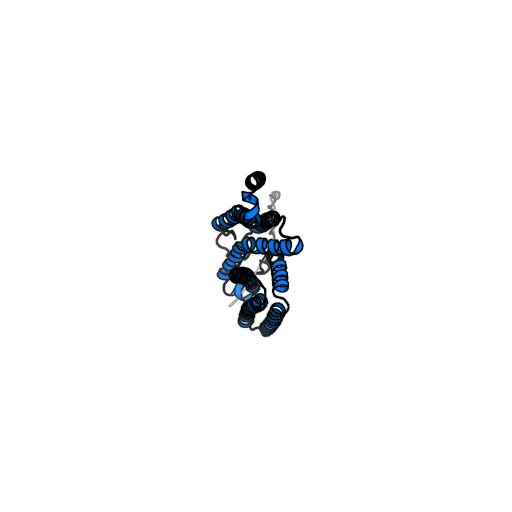910 1.00 85.12 103 PHE A O 1
ATOM 780 N N . PHE A 1 104 ? 18.700 -3.349 5.946 1.00 83.88 104 PHE A N 1
ATOM 781 C CA . PHE A 1 104 ? 19.937 -4.107 6.161 1.00 83.88 104 PHE A CA 1
ATOM 782 C C . PHE A 1 104 ? 20.068 -5.318 5.224 1.00 83.88 104 PHE A C 1
ATOM 784 O O . PHE A 1 104 ? 21.163 -5.561 4.721 1.00 83.88 104 PHE A O 1
ATOM 791 N N . ALA A 1 105 ? 18.978 -6.023 4.911 1.00 79.25 105 ALA A N 1
ATOM 792 C CA . ALA A 1 105 ? 18.983 -7.098 3.916 1.00 79.25 105 ALA A CA 1
ATOM 793 C C . ALA A 1 105 ? 19.295 -6.569 2.500 1.00 79.25 105 ALA A C 1
ATOM 795 O O . ALA A 1 105 ? 20.133 -7.126 1.793 1.00 79.25 105 ALA A O 1
ATOM 796 N N . SER A 1 106 ? 18.678 -5.451 2.106 1.00 70.88 106 SER A N 1
ATOM 797 C CA . SER A 1 106 ? 18.863 -4.832 0.788 1.00 70.88 106 SER A CA 1
ATOM 798 C C . SER A 1 106 ? 20.236 -4.163 0.615 1.00 70.88 106 SER A C 1
ATOM 800 O O . SER A 1 106 ? 20.752 -4.106 -0.501 1.00 70.88 106 SER A O 1
ATOM 802 N N . SER A 1 107 ? 20.884 -3.725 1.702 1.00 61.16 107 SER A N 1
ATOM 803 C CA . SER A 1 107 ? 22.227 -3.117 1.665 1.00 61.16 107 SER A CA 1
ATOM 804 C C . SER A 1 107 ? 23.346 -4.054 1.175 1.00 61.16 107 SER A C 1
ATOM 806 O O . SER A 1 107 ? 24.417 -3.580 0.804 1.00 61.16 107 SER A O 1
ATOM 808 N N . ALA A 1 108 ? 23.089 -5.366 1.114 1.00 53.50 108 ALA A N 1
ATOM 809 C CA . ALA A 1 108 ? 23.981 -6.356 0.510 1.00 53.50 108 ALA A CA 1
ATOM 810 C C . ALA A 1 108 ? 23.852 -6.465 -1.029 1.00 53.50 108 ALA A C 1
ATOM 812 O O . ALA A 1 108 ? 24.616 -7.199 -1.656 1.00 53.50 108 ALA A O 1
ATOM 813 N N . SER A 1 109 ? 22.887 -5.773 -1.648 1.00 59.38 109 SER A N 1
ATOM 814 C CA . SER A 1 109 ? 22.659 -5.806 -3.099 1.00 59.38 109 SER A CA 1
ATOM 815 C C . SER A 1 109 ? 23.513 -4.779 -3.853 1.00 59.38 109 SER A C 1
ATOM 817 O O . SER A 1 109 ? 23.772 -3.680 -3.369 1.00 59.38 109 SER A O 1
ATOM 819 N N . SER A 1 110 ? 23.926 -5.115 -5.078 1.00 58.12 110 SER A N 1
ATOM 820 C CA . SER A 1 110 ? 24.788 -4.292 -5.946 1.00 58.12 110 SER A CA 1
ATOM 821 C C . SER A 1 110 ? 24.074 -3.109 -6.630 1.00 58.12 110 SER A C 1
ATOM 823 O O . SER A 1 110 ? 24.519 -2.624 -7.672 1.00 58.12 110 SER A O 1
ATOM 825 N N . LEU A 1 111 ? 22.959 -2.643 -6.062 1.00 66.38 111 LEU A N 1
ATOM 826 C CA . LEU A 1 111 ? 22.211 -1.483 -6.543 1.00 66.38 111 LEU A CA 1
ATOM 827 C C . LEU A 1 111 ? 22.906 -0.171 -6.158 1.00 66.38 111 LEU A C 1
ATOM 829 O O . LEU A 1 111 ? 23.628 -0.079 -5.165 1.00 66.38 111 LEU A O 1
ATOM 833 N N . SER A 1 112 ? 22.671 0.881 -6.944 1.00 78.50 112 SER A N 1
ATOM 834 C CA . SER A 1 112 ? 23.172 2.211 -6.609 1.00 78.50 112 SER A CA 1
ATOM 835 C C . SER A 1 112 ? 22.430 2.770 -5.391 1.00 78.50 112 SER A C 1
ATOM 837 O O . SER A 1 112 ? 21.205 2.687 -5.299 1.00 78.50 112 SER A O 1
ATOM 839 N N . ILE A 1 113 ? 23.175 3.387 -4.466 1.00 79.50 113 ILE A N 1
ATOM 840 C CA . ILE A 1 113 ? 22.655 3.903 -3.184 1.00 79.50 113 ILE A CA 1
ATOM 841 C C . ILE A 1 113 ? 21.350 4.719 -3.342 1.00 79.50 113 ILE A C 1
ATOM 843 O O . ILE A 1 113 ? 20.421 4.466 -2.574 1.00 79.50 113 ILE A O 1
ATOM 847 N N . PRO A 1 114 ? 21.201 5.637 -4.327 1.00 81.75 114 PRO A N 1
ATOM 848 C CA . PRO A 1 114 ? 19.957 6.393 -4.496 1.00 81.75 114 PRO A CA 1
ATOM 849 C C . PRO A 1 114 ? 18.748 5.515 -4.844 1.00 81.75 114 PRO A C 1
ATOM 851 O O . PRO A 1 114 ? 17.651 5.767 -4.349 1.00 81.75 114 PRO A O 1
ATOM 854 N N . VAL A 1 115 ? 18.941 4.469 -5.657 1.00 80.12 115 VAL A N 1
ATOM 855 C CA . VAL A 1 115 ? 17.873 3.531 -6.034 1.00 80.12 115 VAL A CA 1
ATOM 856 C C . VAL A 1 115 ? 17.484 2.674 -4.833 1.00 80.12 115 VAL A C 1
ATOM 858 O O . VAL A 1 115 ? 16.298 2.554 -4.546 1.00 80.12 115 VAL A O 1
ATOM 861 N N . THR A 1 116 ? 18.452 2.164 -4.067 1.00 83.12 116 THR A N 1
ATOM 862 C CA . THR A 1 116 ? 18.189 1.405 -2.831 1.00 83.12 116 THR A CA 1
ATOM 863 C C . THR A 1 116 ? 17.414 2.234 -1.800 1.00 83.12 116 THR A C 1
ATOM 865 O O . THR A 1 116 ? 16.480 1.730 -1.177 1.00 83.12 116 THR A O 1
ATOM 868 N N . VAL A 1 117 ? 17.744 3.522 -1.643 1.00 83.44 117 VAL A N 1
ATOM 869 C CA . VAL A 1 117 ? 17.007 4.438 -0.754 1.00 83.44 117 VAL A CA 1
ATOM 870 C C . VAL A 1 117 ? 15.584 4.688 -1.259 1.00 83.44 117 VAL A C 1
ATOM 872 O O . VAL A 1 117 ? 14.649 4.615 -0.464 1.00 83.44 117 VAL A O 1
ATOM 875 N N . LEU A 1 118 ? 15.393 4.932 -2.560 1.00 85.50 118 LEU A N 1
ATOM 876 C CA . LEU A 1 118 ? 14.071 5.178 -3.147 1.00 85.50 118 LEU A CA 1
ATOM 877 C C . LEU A 1 118 ? 13.169 3.936 -3.070 1.00 85.50 118 LEU A C 1
ATOM 879 O O . LEU A 1 118 ? 12.008 4.045 -2.680 1.00 85.50 118 LEU A O 1
ATOM 883 N N . VAL A 1 119 ? 13.717 2.753 -3.358 1.00 85.69 119 VAL A N 1
ATOM 884 C CA . VAL A 1 119 ? 13.032 1.462 -3.197 1.00 85.69 119 VAL A CA 1
ATOM 885 C C . VAL A 1 119 ? 12.667 1.218 -1.733 1.00 85.69 119 VAL A C 1
ATOM 887 O O . VAL A 1 119 ? 11.515 0.913 -1.439 1.00 85.69 119 VAL A O 1
ATOM 890 N N . SER A 1 120 ? 13.602 1.415 -0.796 1.00 86.31 120 SER A N 1
ATOM 891 C CA . SER A 1 120 ? 13.327 1.273 0.641 1.00 86.31 120 SER A CA 1
ATOM 892 C C . SER A 1 120 ? 12.229 2.234 1.111 1.00 86.31 120 SER A C 1
ATOM 894 O O . SER A 1 120 ? 11.325 1.820 1.834 1.00 86.31 120 SER A O 1
ATOM 896 N N . PHE A 1 121 ? 12.246 3.491 0.654 1.00 88.75 121 PHE A N 1
ATOM 897 C CA . PHE A 1 121 ? 11.202 4.471 0.959 1.00 88.75 121 PHE A CA 1
ATOM 898 C C . PHE A 1 121 ? 9.832 4.043 0.416 1.00 88.75 121 PHE A C 1
ATOM 900 O O . PHE A 1 121 ? 8.836 4.130 1.133 1.00 88.75 121 PHE A O 1
ATOM 907 N N . PHE A 1 122 ? 9.776 3.517 -0.811 1.00 89.94 122 PHE A N 1
ATOM 908 C CA . PHE A 1 122 ? 8.533 3.023 -1.401 1.00 89.94 122 PHE A CA 1
ATOM 909 C C . PHE A 1 122 ? 7.993 1.774 -0.680 1.00 89.94 122 PHE A C 1
ATOM 911 O O . PHE A 1 122 ? 6.815 1.733 -0.324 1.00 89.94 122 PHE A O 1
ATOM 918 N N . CYS A 1 123 ? 8.854 0.806 -0.348 1.00 89.94 123 CYS A N 1
ATOM 919 C CA . CYS A 1 123 ? 8.492 -0.329 0.508 1.00 89.94 123 CYS A CA 1
ATOM 920 C C . CYS A 1 123 ? 7.996 0.132 1.890 1.00 89.94 123 CYS A C 1
ATOM 922 O O . CYS A 1 123 ? 7.007 -0.393 2.397 1.00 89.94 123 CYS A O 1
ATOM 924 N N . GLY A 1 124 ? 8.632 1.154 2.473 1.00 90.38 124 GLY A N 1
ATOM 925 C CA . GLY A 1 124 ? 8.226 1.770 3.738 1.00 90.38 124 GLY A CA 1
ATOM 926 C C . GLY A 1 124 ? 6.853 2.436 3.671 1.00 90.38 124 GLY A C 1
ATOM 927 O O . GLY A 1 124 ? 6.061 2.296 4.599 1.00 90.38 124 GLY A O 1
ATOM 928 N N . TYR A 1 125 ? 6.531 3.095 2.556 1.00 91.25 125 TYR A N 1
ATOM 929 C CA . TYR A 1 125 ? 5.203 3.656 2.298 1.00 91.25 125 TYR A CA 1
ATOM 930 C C . TYR A 1 125 ? 4.127 2.562 2.209 1.00 91.25 125 TYR A C 1
ATOM 932 O O . TYR A 1 125 ? 3.082 2.681 2.847 1.00 91.25 125 TYR A O 1
ATOM 940 N N . VAL A 1 126 ? 4.395 1.453 1.512 1.00 91.69 126 VAL A N 1
ATOM 941 C CA . VAL A 1 126 ? 3.465 0.310 1.460 1.00 91.69 126 VAL A CA 1
ATOM 942 C C . VAL A 1 126 ? 3.312 -0.344 2.843 1.00 91.69 126 VAL A C 1
ATOM 944 O O . VAL A 1 126 ? 2.186 -0.562 3.284 1.00 91.69 126 VAL A O 1
ATOM 947 N N . ASN A 1 127 ? 4.407 -0.567 3.580 1.00 91.69 127 ASN A N 1
ATOM 948 C CA . ASN A 1 127 ? 4.375 -1.057 4.967 1.00 91.69 127 ASN A CA 1
ATOM 949 C C . ASN A 1 127 ? 3.585 -0.127 5.907 1.00 91.69 127 ASN A C 1
ATOM 951 O O . ASN A 1 127 ? 2.867 -0.600 6.789 1.00 91.69 127 ASN A O 1
ATOM 955 N N . PHE A 1 128 ? 3.659 1.191 5.709 1.00 92.56 128 PHE A N 1
ATOM 956 C CA . PHE A 1 128 ? 2.852 2.155 6.455 1.00 92.56 128 PHE A CA 1
ATOM 957 C C . PHE A 1 128 ? 1.351 1.994 6.164 1.00 92.56 128 PHE A C 1
ATOM 959 O O . PHE A 1 128 ? 0.551 1.990 7.099 1.00 92.56 128 PHE A O 1
ATOM 966 N N . LEU A 1 129 ? 0.956 1.778 4.902 1.00 91.06 129 LEU A N 1
ATOM 967 C CA . LEU A 1 129 ? -0.441 1.488 4.543 1.00 91.06 129 LEU A CA 1
ATOM 968 C C . LEU A 1 129 ? -0.934 0.162 5.147 1.00 91.06 129 LEU A C 1
ATOM 970 O O . LEU A 1 129 ? -2.075 0.095 5.602 1.00 91.06 129 LEU A O 1
ATOM 974 N N . VAL A 1 130 ? -0.073 -0.859 5.238 1.00 91.81 130 VAL A N 1
ATOM 975 C CA . VAL A 1 130 ? -0.362 -2.108 5.971 1.00 91.81 130 VAL A CA 1
ATOM 976 C C . VAL A 1 130 ? -0.595 -1.827 7.460 1.00 91.81 130 VAL A C 1
ATOM 978 O O . VAL A 1 130 ? -1.552 -2.343 8.034 1.00 91.81 130 VAL A O 1
ATOM 981 N N . GLY A 1 131 ? 0.210 -0.957 8.077 1.00 91.12 131 GLY A N 1
ATOM 982 C CA . GLY A 1 131 ? 0.014 -0.504 9.459 1.00 91.12 131 GLY A CA 1
ATOM 983 C C . GLY A 1 131 ? -1.296 0.259 9.674 1.00 91.12 131 GLY A C 1
ATOM 984 O O . GLY A 1 131 ? -2.013 -0.007 10.641 1.00 91.12 131 GLY A O 1
ATOM 985 N N . VAL A 1 132 ? -1.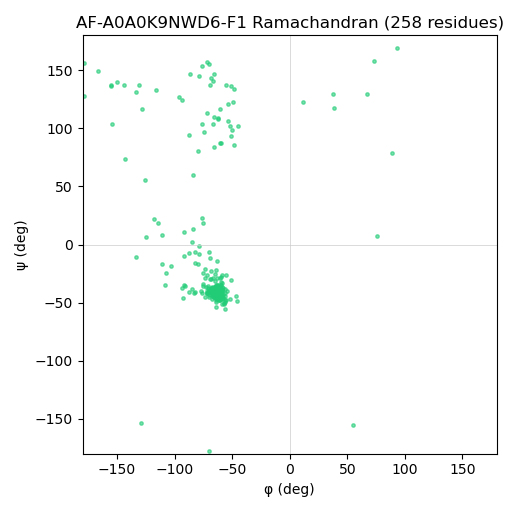669 1.154 8.754 1.00 90.75 132 VAL A N 1
ATOM 986 C CA . VAL A 1 132 ? -2.966 1.855 8.780 1.00 90.75 132 VAL A CA 1
ATOM 987 C C . VAL A 1 132 ? -4.126 0.862 8.655 1.00 90.75 132 VAL A C 1
ATOM 989 O O . VAL A 1 132 ? -5.058 0.906 9.457 1.00 90.75 132 VAL A O 1
ATOM 992 N N . TRP A 1 133 ? -4.055 -0.087 7.718 1.00 90.56 133 TRP A N 1
ATOM 993 C CA . TRP A 1 133 ? -5.074 -1.128 7.562 1.00 90.56 133 TRP A CA 1
ATOM 994 C C . TRP A 1 133 ? -5.191 -2.039 8.795 1.00 90.56 133 TRP A C 1
ATOM 996 O O . TRP A 1 133 ? -6.303 -2.318 9.247 1.00 90.56 133 TRP A O 1
ATOM 1006 N N . ALA A 1 134 ? -4.067 -2.448 9.392 1.00 89.38 134 ALA A N 1
ATOM 1007 C CA . ALA A 1 134 ? -4.049 -3.217 10.636 1.00 89.38 134 ALA A CA 1
ATOM 1008 C C . ALA A 1 134 ? -4.649 -2.420 11.811 1.00 89.38 134 ALA A C 1
ATOM 1010 O O . ALA A 1 134 ? -5.389 -2.973 12.625 1.00 89.38 134 ALA A O 1
ATOM 1011 N N . SER A 1 135 ? -4.401 -1.106 11.863 1.00 88.75 135 SER A N 1
ATOM 1012 C CA . SER A 1 135 ? -4.972 -0.200 12.871 1.00 88.75 135 SER A CA 1
ATOM 1013 C C . SER A 1 135 ? -6.503 -0.180 12.826 1.00 88.75 135 SER A C 1
ATOM 1015 O O . SER A 1 135 ? -7.149 -0.241 13.872 1.00 88.75 135 SER A O 1
ATOM 1017 N N . LEU A 1 136 ? -7.091 -0.179 11.623 1.00 86.38 136 LEU A N 1
ATOM 1018 C CA . LEU A 1 136 ? -8.545 -0.202 11.426 1.00 86.38 136 LEU A CA 1
ATOM 1019 C C . LEU A 1 136 ? -9.215 -1.488 11.945 1.00 86.38 136 LEU A C 1
ATOM 1021 O O . LEU A 1 136 ? -10.405 -1.453 12.265 1.00 86.38 136 LEU A O 1
ATOM 1025 N N . GLN A 1 137 ? -8.485 -2.602 12.092 1.00 87.25 137 GLN A N 1
ATOM 1026 C CA . GLN A 1 137 ? -9.041 -3.857 12.625 1.00 87.25 137 GLN A CA 1
ATOM 1027 C C . GLN A 1 137 ? -9.299 -3.809 14.143 1.00 87.25 137 GLN A C 1
ATOM 1029 O O . GLN A 1 137 ? -10.113 -4.577 14.666 1.00 87.25 137 GLN A O 1
ATOM 1034 N N . PHE A 1 138 ? -8.649 -2.898 14.878 1.00 83.88 138 PHE A N 1
ATOM 1035 C CA . PHE A 1 138 ? -8.820 -2.782 16.326 1.00 83.88 138 PHE A CA 1
ATOM 1036 C C . PHE A 1 138 ? -10.162 -2.134 16.688 1.00 83.88 138 PHE A C 1
ATOM 1038 O O . PHE A 1 138 ? -10.281 -0.916 16.809 1.00 83.88 138 PHE A O 1
ATOM 1045 N N . LYS A 1 139 ? -11.169 -2.964 16.989 1.00 81.31 139 LYS A N 1
ATOM 1046 C CA . LYS A 1 139 ? -12.504 -2.524 17.450 1.00 81.31 139 LYS A CA 1
ATOM 1047 C C . LYS A 1 139 ? -12.475 -1.533 18.622 1.00 81.31 139 LYS A C 1
ATOM 1049 O O . LYS A 1 139 ? -13.366 -0.700 18.725 1.00 81.31 139 LYS A O 1
ATOM 1054 N N . TRP A 1 140 ? -11.469 -1.599 19.499 1.00 81.94 140 TRP A N 1
ATOM 1055 C CA . TRP A 1 140 ? -11.306 -0.616 20.580 1.00 81.94 140 TRP A CA 1
ATOM 1056 C C . TRP A 1 140 ? -11.057 0.803 20.044 1.00 81.94 140 TRP A C 1
ATOM 1058 O O . TRP A 1 140 ? -11.717 1.734 20.493 1.00 81.94 140 TRP A O 1
ATOM 1068 N N . MET A 1 141 ? -10.206 0.959 19.025 1.00 80.06 141 MET A N 1
ATOM 1069 C CA . MET A 1 141 ? -9.929 2.259 18.403 1.00 80.06 141 MET A CA 1
ATOM 1070 C C . MET A 1 141 ? -11.184 2.864 17.751 1.00 80.06 141 MET A C 1
ATOM 1072 O O . MET A 1 141 ? -11.407 4.069 17.849 1.00 80.06 141 MET A O 1
ATOM 1076 N N . GLN A 1 142 ? -12.029 2.021 17.145 1.00 81.56 142 GLN A N 1
ATOM 1077 C CA . GLN A 1 142 ? -13.299 2.434 16.529 1.00 81.56 142 GLN A CA 1
ATOM 1078 C C . GLN A 1 142 ? -14.316 2.979 17.541 1.00 81.56 142 GLN A C 1
ATOM 1080 O O . GLN A 1 142 ? -15.110 3.850 17.195 1.00 81.56 142 GLN A O 1
ATOM 1085 N N . ILE A 1 143 ? -14.296 2.471 18.778 1.00 82.00 143 ILE A N 1
ATOM 1086 C CA . ILE A 1 143 ? -15.185 2.916 19.861 1.00 82.00 143 ILE A CA 1
ATOM 1087 C C . ILE A 1 143 ? -14.637 4.189 20.518 1.00 82.00 143 ILE A C 1
ATOM 1089 O O . ILE A 1 143 ? -15.407 5.098 20.809 1.00 82.00 143 ILE A O 1
ATOM 1093 N N . GLU A 1 144 ? -13.321 4.259 20.735 1.00 84.56 144 GLU A N 1
ATOM 1094 C CA . GLU A 1 144 ? -12.667 5.381 21.418 1.00 84.56 144 GLU A CA 1
ATOM 1095 C C . GLU A 1 144 ? -12.679 6.667 20.571 1.00 84.56 144 GLU A C 1
ATOM 1097 O O . GLU A 1 144 ? -12.978 7.742 21.079 1.00 84.56 144 GLU A O 1
ATOM 1102 N N . ASN A 1 145 ? -12.354 6.573 19.273 1.00 82.12 145 ASN A N 1
ATOM 1103 C CA . ASN A 1 145 ? -12.194 7.733 18.388 1.00 82.12 145 ASN A CA 1
ATOM 1104 C C . ASN A 1 145 ? -12.716 7.459 16.959 1.00 82.12 145 ASN A C 1
ATOM 1106 O O . ASN A 1 145 ? -11.919 7.339 16.019 1.00 82.12 145 ASN A O 1
ATOM 1110 N N . PRO A 1 146 ? -14.047 7.407 16.742 1.00 78.12 146 PRO A N 1
ATOM 1111 C CA . PRO A 1 146 ? -14.631 7.113 15.428 1.00 78.12 146 PRO A CA 1
ATOM 1112 C C . PRO A 1 146 ? -14.204 8.107 14.333 1.00 78.12 146 PRO A C 1
ATOM 1114 O O . PRO A 1 146 ? -14.001 7.708 13.187 1.00 78.12 146 PRO A O 1
ATOM 1117 N N . SER A 1 147 ? -13.980 9.381 14.677 1.00 78.81 147 SER A N 1
ATOM 1118 C CA . SER A 1 147 ? -13.505 10.407 13.736 1.00 78.81 147 SER A CA 1
ATOM 1119 C C . SER A 1 147 ? -12.110 10.103 13.175 1.00 78.81 147 SER A C 1
ATOM 1121 O O . SER A 1 147 ? -11.862 10.322 11.991 1.00 78.81 147 SER A O 1
ATOM 1123 N N . ILE A 1 148 ? -11.204 9.563 14.002 1.00 82.44 148 ILE A N 1
ATOM 1124 C CA . ILE A 1 148 ? -9.851 9.176 13.569 1.00 82.44 148 ILE A CA 1
ATOM 1125 C C . ILE A 1 148 ? -9.934 7.956 12.650 1.00 82.44 148 ILE A C 1
ATOM 1127 O O . ILE A 1 148 ? -9.272 7.917 11.619 1.00 82.44 148 ILE A O 1
ATOM 1131 N N . VAL A 1 149 ? -10.789 6.985 12.977 1.00 83.88 149 VAL A N 1
ATOM 1132 C CA . VAL A 1 149 ? -10.995 5.788 12.150 1.00 83.88 149 VAL A CA 1
ATOM 1133 C C . VAL A 1 149 ? -11.578 6.139 10.778 1.00 83.88 149 VAL A C 1
ATOM 1135 O O . VAL A 1 149 ? -11.093 5.623 9.776 1.00 83.88 149 VAL A O 1
ATOM 1138 N N . SER A 1 150 ? -12.539 7.066 10.701 1.00 76.94 150 SER A N 1
ATOM 1139 C CA . SER A 1 150 ? -13.046 7.583 9.420 1.00 76.94 150 SER A CA 1
ATOM 1140 C C . SER A 1 150 ? -11.954 8.305 8.611 1.00 76.94 150 SER A C 1
ATOM 1142 O O . SER A 1 150 ? -11.832 8.094 7.405 1.00 76.94 150 SER A O 1
ATOM 1144 N N . ALA A 1 151 ? -11.092 9.096 9.261 1.00 80.88 151 ALA A N 1
ATOM 1145 C CA . ALA A 1 151 ? -9.959 9.740 8.593 1.00 80.88 151 ALA A CA 1
ATOM 1146 C C . ALA A 1 151 ? -8.907 8.730 8.085 1.00 80.88 151 ALA A C 1
ATOM 1148 O O . ALA A 1 151 ? -8.385 8.895 6.984 1.00 80.88 151 ALA A O 1
ATOM 1149 N N . LEU A 1 152 ? -8.625 7.665 8.845 1.00 83.25 152 LEU A N 1
ATOM 1150 C CA . LEU A 1 152 ? -7.730 6.577 8.431 1.00 83.25 152 LEU A CA 1
ATOM 1151 C C . LEU A 1 152 ? -8.328 5.734 7.291 1.00 83.25 152 LEU A C 1
ATOM 1153 O O . LEU A 1 152 ? -7.590 5.351 6.387 1.00 83.25 152 LEU A O 1
ATOM 1157 N N . GLU A 1 153 ? -9.646 5.488 7.291 1.00 83.31 153 GLU A N 1
ATOM 1158 C CA . GLU A 1 153 ? -10.377 4.893 6.159 1.00 83.31 153 GLU A CA 1
ATOM 1159 C C . GLU A 1 153 ? -10.167 5.739 4.894 1.00 83.31 153 GLU A C 1
ATOM 1161 O O . GLU A 1 153 ? -9.654 5.226 3.899 1.00 83.31 153 GLU A O 1
ATOM 1166 N N . ARG A 1 154 ? -10.473 7.043 4.950 1.00 80.56 154 ARG A N 1
ATOM 1167 C CA . ARG A 1 154 ? -10.286 7.983 3.828 1.00 80.56 154 ARG A CA 1
ATOM 1168 C C . ARG A 1 154 ? -8.844 8.008 3.322 1.00 80.56 154 ARG A C 1
ATOM 1170 O O . ARG A 1 154 ? -8.611 7.817 2.133 1.00 80.56 154 ARG A O 1
ATOM 1177 N N . PHE A 1 155 ? -7.870 8.146 4.223 1.00 82.69 155 PHE A N 1
ATOM 1178 C CA . PHE A 1 155 ? -6.445 8.152 3.880 1.00 82.69 155 PHE A CA 1
ATOM 1179 C C . PHE A 1 155 ? -6.003 6.867 3.161 1.00 82.69 155 PHE A C 1
ATOM 1181 O O . PHE A 1 155 ? -5.274 6.923 2.169 1.00 82.69 155 PHE A O 1
ATOM 1188 N N . LEU A 1 156 ? -6.463 5.707 3.636 1.00 84.88 156 LEU A N 1
ATOM 1189 C CA . LEU A 1 156 ? -6.155 4.413 3.033 1.00 84.88 156 LEU A CA 1
ATOM 1190 C C . LEU A 1 156 ? -6.784 4.295 1.633 1.00 84.88 156 LEU A C 1
ATOM 1192 O O . LEU A 1 156 ? -6.096 3.910 0.690 1.00 84.88 156 LEU A O 1
ATOM 1196 N N . PHE A 1 157 ? -8.043 4.712 1.470 1.00 80.44 157 PHE A N 1
ATOM 1197 C CA . PHE A 1 157 ? -8.722 4.792 0.169 1.00 80.44 157 PHE A CA 1
ATOM 1198 C C . PHE A 1 157 ? -8.056 5.772 -0.812 1.00 80.44 157 PHE A C 1
ATOM 1200 O O . PHE A 1 157 ? -8.008 5.494 -2.009 1.00 80.44 157 PHE A O 1
ATOM 1207 N N . ALA A 1 158 ? -7.501 6.884 -0.325 1.00 80.50 158 ALA A N 1
ATOM 1208 C CA . ALA A 1 158 ? -6.760 7.841 -1.141 1.00 80.50 158 ALA A CA 1
ATOM 1209 C C . ALA A 1 158 ? -5.377 7.311 -1.575 1.00 80.50 158 ALA A C 1
ATOM 1211 O O . ALA A 1 158 ? -4.943 7.573 -2.695 1.00 80.50 158 ALA A O 1
ATOM 1212 N N . CYS A 1 159 ? -4.685 6.550 -0.721 1.00 82.44 159 CYS A N 1
ATOM 1213 C CA . CYS A 1 159 ? -3.304 6.114 -0.965 1.00 82.44 159 CYS A CA 1
ATOM 1214 C C . CYS A 1 159 ? -3.169 4.757 -1.679 1.00 82.44 159 CYS A C 1
ATOM 1216 O O . CYS A 1 159 ? -2.255 4.568 -2.483 1.00 82.44 159 CYS A O 1
ATOM 1218 N N . VAL A 1 160 ? -4.066 3.801 -1.416 1.00 84.75 160 VAL A N 1
ATOM 1219 C CA . VAL A 1 160 ? -4.017 2.450 -2.007 1.00 84.75 160 VAL A CA 1
ATOM 1220 C C . VAL A 1 160 ? -3.984 2.437 -3.548 1.00 84.75 160 VAL A C 1
ATOM 1222 O O . VAL A 1 160 ? -3.101 1.761 -4.084 1.00 84.75 160 VAL A O 1
ATOM 1225 N N . PRO A 1 161 ? -4.832 3.180 -4.294 1.00 82.12 161 PRO A N 1
ATOM 1226 C CA . PRO A 1 161 ? -4.797 3.166 -5.762 1.00 82.12 161 PRO A CA 1
ATOM 1227 C C . PRO A 1 161 ? -3.558 3.851 -6.369 1.00 82.12 161 PRO A C 1
ATOM 1229 O O . PRO A 1 161 ? -3.359 3.757 -7.574 1.00 82.12 161 PRO A O 1
ATOM 1232 N N . ILE A 1 162 ? -2.714 4.503 -5.559 1.00 81.12 162 ILE A N 1
ATOM 1233 C CA . ILE A 1 162 ? -1.410 5.052 -5.970 1.00 81.12 162 ILE A CA 1
ATOM 1234 C C . ILE A 1 162 ? -0.300 4.020 -5.705 1.00 81.12 162 ILE A C 1
ATOM 1236 O O . ILE A 1 162 ? 0.546 3.759 -6.559 1.00 81.12 162 ILE A O 1
ATOM 1240 N N . ALA A 1 163 ? -0.305 3.403 -4.519 1.00 87.06 163 ALA A N 1
ATOM 1241 C CA . ALA A 1 163 ? 0.739 2.476 -4.086 1.00 87.06 163 ALA A CA 1
ATOM 1242 C C . ALA A 1 163 ? 0.671 1.103 -4.783 1.00 87.06 163 ALA A C 1
ATOM 1244 O O . ALA A 1 163 ? 1.687 0.551 -5.210 1.00 87.06 163 ALA A O 1
ATOM 1245 N N . VAL A 1 164 ? -0.530 0.530 -4.881 1.00 87.56 164 VAL A N 1
ATOM 1246 C CA . VAL A 1 164 ? -0.711 -0.875 -5.270 1.00 87.56 164 VAL A CA 1
ATOM 1247 C C . VAL A 1 164 ? -0.419 -1.149 -6.755 1.00 87.56 164 VAL A C 1
ATOM 1249 O O . VAL A 1 164 ? 0.281 -2.130 -7.020 1.00 87.56 164 VAL A O 1
ATOM 1252 N N . PRO A 1 165 ? -0.826 -0.311 -7.736 1.00 86.31 165 PRO A N 1
ATOM 1253 C CA . PRO A 1 165 ? -0.478 -0.543 -9.143 1.00 86.31 165 PRO A CA 1
ATOM 1254 C C . PRO A 1 165 ? 1.031 -0.609 -9.395 1.00 86.31 165 PRO A C 1
ATOM 1256 O O . PRO A 1 165 ? 1.493 -1.438 -10.180 1.00 86.31 165 PRO A O 1
ATOM 1259 N N . ALA A 1 166 ? 1.816 0.214 -8.694 1.00 86.88 166 ALA A N 1
ATOM 1260 C CA . ALA A 1 166 ? 3.274 0.202 -8.784 1.00 86.88 166 ALA A CA 1
ATOM 1261 C C . ALA A 1 166 ? 3.881 -1.093 -8.216 1.00 86.88 166 ALA A C 1
ATOM 1263 O O . ALA A 1 166 ? 4.752 -1.682 -8.854 1.00 86.88 166 ALA A O 1
ATOM 1264 N N . MET A 1 167 ? 3.377 -1.591 -7.080 1.00 89.00 167 MET A N 1
ATOM 1265 C CA . MET A 1 167 ? 3.803 -2.882 -6.517 1.00 89.00 167 MET A CA 1
ATOM 1266 C C . MET A 1 167 ? 3.464 -4.063 -7.435 1.00 89.00 167 MET A C 1
ATOM 1268 O O . MET A 1 167 ? 4.319 -4.908 -7.694 1.00 89.00 167 MET A O 1
ATOM 1272 N N . PHE A 1 168 ? 2.248 -4.100 -7.989 1.00 89.19 168 PHE A N 1
ATOM 1273 C CA . PHE A 1 168 ? 1.832 -5.129 -8.951 1.00 89.19 168 PHE A CA 1
ATOM 1274 C C . PHE A 1 168 ? 2.658 -5.073 -10.245 1.00 89.19 168 PHE A C 1
ATOM 1276 O O . PHE A 1 168 ? 3.053 -6.105 -10.792 1.00 89.19 168 PHE A O 1
ATOM 1283 N N . THR A 1 169 ? 2.984 -3.871 -10.719 1.00 88.19 169 THR A N 1
ATOM 1284 C CA . THR A 1 169 ? 3.864 -3.684 -11.880 1.00 88.19 169 THR A CA 1
ATOM 1285 C C . THR A 1 169 ? 5.273 -4.184 -11.589 1.00 88.19 169 THR A C 1
ATOM 1287 O O . THR A 1 169 ? 5.834 -4.913 -12.398 1.00 88.19 169 THR A O 1
ATOM 1290 N N . TRP A 1 170 ? 5.841 -3.874 -10.423 1.00 88.56 170 TRP A N 1
ATOM 1291 C CA . TRP A 1 170 ? 7.163 -4.377 -10.052 1.00 88.56 170 TRP A CA 1
ATOM 1292 C C . TRP A 1 170 ? 7.181 -5.912 -9.950 1.00 88.56 170 TRP A C 1
ATOM 1294 O O . TRP A 1 170 ? 8.086 -6.546 -10.499 1.00 88.56 170 TRP A O 1
ATOM 1304 N N . ALA A 1 171 ? 6.147 -6.528 -9.369 1.00 88.81 171 ALA A N 1
ATOM 1305 C CA . ALA A 1 171 ? 6.008 -7.984 -9.329 1.00 88.81 171 ALA A CA 1
ATOM 1306 C C . ALA A 1 171 ? 5.901 -8.603 -10.740 1.00 88.81 171 ALA A C 1
ATOM 1308 O O . ALA A 1 171 ? 6.627 -9.542 -11.065 1.00 88.81 171 ALA A O 1
ATOM 1309 N N . THR A 1 172 ? 5.054 -8.053 -11.618 1.00 87.62 172 THR A N 1
ATOM 1310 C CA . THR A 1 172 ? 4.903 -8.559 -12.999 1.00 87.62 172 THR A CA 1
ATOM 1311 C C . THR A 1 172 ? 6.145 -8.350 -13.861 1.00 87.62 172 THR A C 1
ATOM 1313 O O . THR A 1 172 ? 6.533 -9.267 -14.578 1.00 87.62 172 THR A O 1
ATOM 1316 N N . VAL A 1 173 ? 6.822 -7.204 -13.759 1.00 88.00 173 VAL A N 1
ATOM 1317 C CA . VAL A 1 173 ? 8.092 -6.942 -14.459 1.00 88.00 173 VAL A CA 1
ATOM 1318 C C . VAL A 1 173 ? 9.196 -7.882 -13.974 1.00 88.00 173 VAL A C 1
ATOM 1320 O O . VAL A 1 173 ? 10.000 -8.334 -14.786 1.00 88.00 173 VAL A O 1
ATOM 1323 N N . SER A 1 174 ? 9.202 -8.244 -12.688 1.00 85.38 174 SER A N 1
ATOM 1324 C CA . SER A 1 174 ? 10.132 -9.244 -12.138 1.00 85.38 174 SER A CA 1
ATOM 1325 C C . SER A 1 174 ? 9.884 -10.658 -12.686 1.00 85.38 174 SER A C 1
ATOM 1327 O O . SER A 1 174 ? 10.827 -11.435 -12.797 1.00 85.38 174 SER A O 1
ATOM 1329 N N . ALA A 1 175 ? 8.641 -10.990 -13.058 1.00 86.06 175 ALA A N 1
ATOM 1330 C CA . ALA A 1 175 ? 8.260 -12.313 -13.562 1.00 86.06 175 ALA A CA 1
ATOM 1331 C C . ALA A 1 175 ? 8.293 -12.445 -15.101 1.00 86.06 175 ALA A C 1
ATOM 1333 O O . ALA A 1 175 ? 8.651 -13.500 -15.620 1.00 86.06 175 ALA A O 1
ATOM 1334 N N . VAL A 1 176 ? 7.898 -11.397 -15.833 1.00 87.19 176 VAL A N 1
ATOM 1335 C CA . VAL A 1 176 ? 7.693 -11.407 -17.300 1.00 87.19 176 VAL A CA 1
ATOM 1336 C C . VAL A 1 176 ? 8.752 -10.574 -18.041 1.00 87.19 176 VAL A C 1
ATOM 1338 O O . VAL A 1 176 ? 8.954 -10.739 -19.243 1.00 87.19 176 VAL A O 1
ATOM 1341 N N . GLY A 1 177 ? 9.475 -9.705 -17.331 1.00 80.50 177 GLY A N 1
ATOM 1342 C CA . GLY A 1 177 ? 10.470 -8.797 -17.894 1.00 80.50 177 GLY A CA 1
ATOM 1343 C C . GLY A 1 177 ? 9.918 -7.410 -18.246 1.00 80.50 177 GLY A C 1
ATOM 1344 O O . GLY A 1 177 ? 8.716 -7.152 -18.260 1.00 80.50 177 GLY A O 1
ATOM 1345 N N . MET A 1 178 ? 10.834 -6.484 -18.540 1.00 82.19 178 MET A N 1
ATOM 1346 C CA . MET A 1 178 ? 10.538 -5.048 -18.669 1.00 82.19 178 MET A CA 1
ATOM 1347 C C . MET A 1 178 ? 9.893 -4.634 -20.007 1.00 82.19 178 MET A C 1
ATOM 1349 O O . MET A 1 178 ? 9.457 -3.496 -20.143 1.00 82.19 178 MET A O 1
ATOM 1353 N N . GLN A 1 179 ? 9.809 -5.539 -20.990 1.00 77.00 179 GLN A N 1
ATOM 1354 C CA . GLN A 1 179 ? 9.481 -5.219 -22.392 1.00 77.00 179 GLN A CA 1
ATOM 1355 C C . GLN A 1 179 ? 8.150 -4.469 -22.574 1.00 77.00 179 GLN A C 1
ATOM 1357 O O . GLN A 1 179 ? 8.080 -3.559 -23.390 1.00 77.00 179 GLN A O 1
ATOM 1362 N N . ASN A 1 180 ? 7.123 -4.819 -21.790 1.00 78.62 180 ASN A N 1
ATOM 1363 C CA . ASN A 1 180 ? 5.780 -4.228 -21.857 1.00 78.62 180 ASN A CA 1
ATOM 1364 C C . ASN A 1 180 ? 5.375 -3.519 -20.548 1.00 78.62 180 ASN A C 1
ATOM 1366 O O . ASN A 1 180 ? 4.187 -3.350 -20.270 1.00 78.62 180 ASN A O 1
ATOM 1370 N N . ALA A 1 181 ? 6.350 -3.114 -19.724 1.00 74.50 181 ALA A N 1
ATOM 1371 C CA . ALA A 1 181 ? 6.120 -2.634 -18.357 1.00 74.50 181 ALA A CA 1
ATOM 1372 C C . ALA A 1 181 ? 5.105 -1.475 -18.262 1.00 74.50 181 ALA A C 1
ATOM 1374 O O . ALA A 1 181 ? 4.263 -1.471 -17.365 1.00 74.50 181 ALA A O 1
ATOM 1375 N N . GLY A 1 182 ? 5.147 -0.521 -19.203 1.00 74.81 182 GLY A N 1
ATOM 1376 C CA . GLY A 1 182 ? 4.212 0.612 -19.244 1.00 74.81 182 GLY A CA 1
ATOM 1377 C C . GLY A 1 182 ? 2.749 0.201 -19.443 1.00 74.81 182 GLY A C 1
ATOM 1378 O O . GLY A 1 182 ? 1.862 0.744 -18.784 1.00 74.81 182 GLY A O 1
ATOM 1379 N N . TYR A 1 183 ? 2.497 -0.810 -20.279 1.00 76.94 183 TYR A N 1
ATOM 1380 C CA . TYR A 1 183 ? 1.150 -1.331 -20.521 1.00 76.94 183 TYR A CA 1
ATOM 1381 C C . TYR A 1 183 ? 0.603 -2.082 -19.301 1.00 76.94 183 TYR A C 1
ATOM 1383 O O . TYR A 1 183 ? -0.561 -1.905 -18.946 1.00 76.94 183 TYR A O 1
ATOM 1391 N N . TYR A 1 184 ? 1.441 -2.864 -18.608 1.00 80.88 184 TYR A N 1
ATOM 1392 C CA . TYR A 1 184 ? 1.044 -3.514 -17.353 1.00 80.88 184 TYR A CA 1
ATOM 1393 C C . TYR A 1 184 ? 0.678 -2.481 -16.280 1.00 80.88 184 TYR A C 1
ATOM 1395 O O . TYR A 1 184 ? -0.381 -2.598 -15.662 1.00 80.88 184 TYR A O 1
ATOM 1403 N N . TYR A 1 185 ? 1.494 -1.432 -16.121 1.00 80.81 185 TYR A N 1
ATOM 1404 C CA . TYR A 1 185 ? 1.218 -0.344 -15.180 1.00 80.81 185 TYR A CA 1
ATOM 1405 C C . TYR A 1 185 ? -0.113 0.355 -15.477 1.00 80.81 185 TYR A C 1
ATOM 1407 O O . TYR A 1 185 ? -0.935 0.499 -14.573 1.00 80.81 185 TYR A O 1
ATOM 1415 N N . MET A 1 186 ? -0.379 0.704 -16.742 1.00 77.94 186 MET A N 1
ATOM 1416 C CA . MET A 1 186 ? -1.657 1.295 -17.156 1.00 77.94 186 MET A CA 1
ATOM 1417 C C . MET A 1 186 ? -2.849 0.404 -16.794 1.00 77.94 186 MET A C 1
ATOM 1419 O O . MET A 1 186 ? -3.793 0.878 -16.166 1.00 77.94 186 MET A O 1
ATOM 1423 N N . VAL A 1 187 ? -2.805 -0.888 -17.143 1.00 82.69 187 VAL A N 1
ATOM 1424 C CA . VAL A 1 187 ? -3.906 -1.824 -16.863 1.00 82.69 187 VAL A CA 1
ATOM 1425 C C . VAL A 1 187 ? -4.164 -1.932 -15.360 1.00 82.69 187 VAL A C 1
ATOM 1427 O O . VAL A 1 187 ? -5.321 -1.875 -14.942 1.00 82.69 187 VAL A O 1
ATOM 1430 N N . PHE A 1 188 ? -3.118 -2.016 -14.531 1.00 84.38 188 PHE A N 1
ATOM 1431 C CA . PHE A 1 188 ? -3.292 -2.007 -13.078 1.00 84.38 188 PHE A CA 1
ATOM 1432 C C . PHE A 1 188 ? -3.876 -0.682 -12.581 1.00 84.38 188 PHE A C 1
ATOM 1434 O O . PHE A 1 188 ? -4.842 -0.707 -11.821 1.00 84.38 188 PHE A O 1
ATOM 1441 N N . CYS A 1 189 ? -3.374 0.465 -13.041 1.00 81.44 189 CYS A N 1
ATOM 1442 C CA . CYS A 1 189 ? -3.935 1.772 -12.704 1.00 81.44 189 CYS A CA 1
ATOM 1443 C C . CYS A 1 189 ? -5.427 1.870 -13.066 1.00 81.44 189 CYS A C 1
ATOM 1445 O O . CYS A 1 189 ? -6.215 2.288 -12.223 1.00 81.44 189 CYS A O 1
ATOM 1447 N N . CYS A 1 190 ? -5.849 1.407 -14.247 1.00 78.25 190 CYS A N 1
ATOM 1448 C CA . CYS A 1 190 ? -7.259 1.381 -14.650 1.00 78.25 190 CYS A CA 1
ATOM 1449 C C . CYS A 1 190 ? -8.116 0.446 -13.778 1.00 78.25 190 CYS A C 1
ATOM 1451 O O . CYS A 1 190 ? -9.214 0.827 -13.369 1.00 78.25 190 CYS A O 1
ATOM 1453 N N . VAL A 1 191 ? -7.629 -0.760 -13.460 1.00 81.69 191 VAL A N 1
ATOM 1454 C CA . VAL A 1 191 ? -8.348 -1.729 -12.608 1.00 81.69 191 VAL A CA 1
ATOM 1455 C C . VAL A 1 191 ? -8.500 -1.207 -11.178 1.00 81.69 191 VAL A C 1
ATOM 1457 O O . VAL A 1 191 ? -9.595 -1.268 -10.617 1.00 81.69 191 VAL A O 1
ATOM 1460 N N . PHE A 1 192 ? -7.434 -0.659 -10.590 1.00 78.69 192 PHE A N 1
ATOM 1461 C CA . PHE A 1 192 ? -7.479 -0.099 -9.240 1.00 78.69 192 PHE A CA 1
ATOM 1462 C C . PHE A 1 192 ? -8.281 1.207 -9.187 1.00 78.69 192 PHE A C 1
ATOM 1464 O O . PHE A 1 192 ? -9.072 1.374 -8.264 1.00 78.69 192 PHE A O 1
ATOM 1471 N N . TYR A 1 193 ? -8.197 2.072 -10.201 1.00 74.81 193 TYR A N 1
ATOM 1472 C CA . TYR A 1 193 ? -9.100 3.217 -10.337 1.00 74.81 193 TYR A CA 1
ATOM 1473 C C . TYR A 1 193 ? -10.563 2.755 -10.373 1.00 74.81 193 TYR A C 1
ATOM 1475 O O . TYR A 1 193 ? -11.359 3.185 -9.550 1.00 74.81 193 TYR A O 1
ATOM 1483 N N . TRP A 1 194 ? -10.933 1.787 -11.216 1.00 75.31 194 TRP A N 1
ATOM 1484 C CA . TRP A 1 194 ? -12.312 1.280 -11.252 1.00 75.31 194 TRP A CA 1
ATOM 1485 C C . TRP A 1 194 ? -12.776 0.670 -9.912 1.00 75.31 194 TRP A C 1
ATOM 1487 O O . TRP A 1 194 ? -13.909 0.898 -9.482 1.00 75.31 194 TRP A O 1
ATOM 1497 N N . LEU A 1 195 ? -11.899 -0.060 -9.215 1.00 71.50 195 LEU A N 1
ATOM 1498 C CA . LEU A 1 195 ? -12.204 -0.713 -7.936 1.00 71.50 195 LEU A CA 1
ATOM 1499 C C . LEU A 1 195 ? -12.407 0.278 -6.767 1.00 71.50 195 LEU A C 1
ATOM 1501 O O . LEU A 1 195 ? -13.176 -0.018 -5.840 1.00 71.50 195 LEU A O 1
ATOM 1505 N N . PHE A 1 196 ? -11.737 1.437 -6.814 1.00 69.69 196 PHE A N 1
ATOM 1506 C CA . PHE A 1 196 ? -11.716 2.451 -5.749 1.00 69.69 196 PHE A CA 1
ATOM 1507 C C . PHE A 1 196 ? -12.519 3.734 -6.067 1.00 69.69 196 PHE A C 1
ATOM 1509 O O . PHE A 1 196 ? -13.006 4.374 -5.137 1.00 69.69 196 PHE A O 1
ATOM 1516 N N . SER A 1 197 ? -12.739 4.085 -7.339 1.00 58.41 197 SER A N 1
ATOM 1517 C CA . SER A 1 197 ? -13.436 5.316 -7.764 1.00 58.41 197 SER A CA 1
ATOM 1518 C C . SER A 1 197 ? -14.958 5.198 -7.879 1.00 58.41 197 SER A C 1
ATOM 1520 O O . SER A 1 197 ? -15.618 6.216 -8.069 1.00 58.41 197 SER A O 1
ATOM 1522 N N . ILE A 1 198 ? -15.551 4.004 -7.746 1.00 57.09 198 ILE A N 1
ATOM 1523 C CA . ILE A 1 198 ? -17.007 3.871 -7.546 1.00 57.09 198 ILE A CA 1
ATOM 1524 C C . ILE A 1 198 ? -17.292 4.245 -6.083 1.00 57.09 198 ILE A C 1
ATOM 1526 O O . ILE A 1 198 ? -16.998 3.419 -5.214 1.00 57.09 198 ILE A O 1
ATOM 1530 N N . PRO A 1 199 ? -17.831 5.449 -5.789 1.00 52.88 199 PRO A N 1
ATOM 1531 C CA . PRO A 1 199 ? -17.761 6.058 -4.463 1.00 52.88 199 PRO A CA 1
ATOM 1532 C C . PRO A 1 199 ? -18.561 5.242 -3.442 1.00 52.88 199 PRO A C 1
ATOM 1534 O O . PRO A 1 199 ? -19.797 5.235 -3.494 1.00 52.88 199 PRO A O 1
ATOM 1537 N N . PRO A 1 200 ? -17.900 4.558 -2.494 1.00 56.31 200 PRO A N 1
ATOM 1538 C CA . PRO A 1 200 ? -18.606 3.844 -1.451 1.00 56.31 200 PRO A CA 1
ATOM 1539 C C . PRO A 1 200 ? -19.063 4.845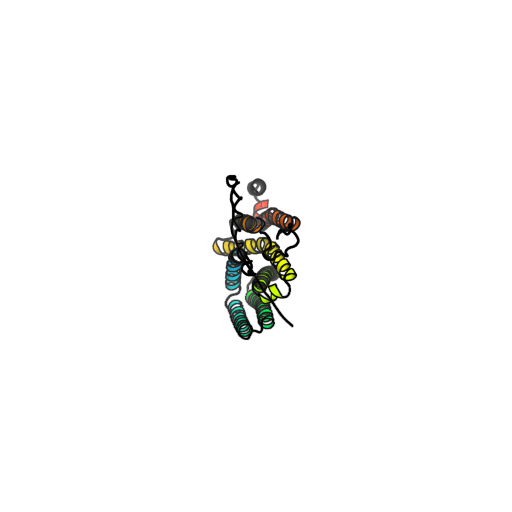 -0.371 1.00 56.31 200 PRO A C 1
ATOM 1541 O O . PRO A 1 200 ? -18.343 5.808 -0.091 1.00 56.31 200 PRO A O 1
ATOM 1544 N N . PRO A 1 201 ? -20.234 4.661 0.265 1.00 53.53 201 PRO A N 1
ATOM 1545 C CA . PRO A 1 201 ? -20.588 5.423 1.464 1.00 53.53 201 PRO A CA 1
ATOM 1546 C C . PRO A 1 201 ? -19.656 5.038 2.627 1.00 53.53 201 PRO A C 1
ATOM 1548 O O . PRO A 1 201 ? -19.334 3.857 2.773 1.00 53.53 201 PRO A O 1
ATOM 1551 N N . SER A 1 202 ? -19.225 5.998 3.460 1.00 51.72 202 SER A N 1
ATOM 1552 C CA . SER A 1 202 ? -18.302 5.706 4.579 1.00 51.72 202 SER A CA 1
ATOM 1553 C C . SER A 1 202 ? -18.846 4.616 5.498 1.00 51.72 202 SER A C 1
ATOM 1555 O O . SER A 1 202 ? -20.027 4.620 5.856 1.00 51.72 202 SER A O 1
ATOM 1557 N N . SER A 1 203 ? -17.970 3.691 5.906 1.00 52.97 203 SER A N 1
ATOM 1558 C CA . SER A 1 203 ? -18.345 2.575 6.778 1.00 52.97 203 SER A CA 1
ATOM 1559 C C . SER A 1 203 ? -18.693 3.027 8.206 1.00 52.97 203 SER A C 1
ATOM 1561 O O . SER A 1 203 ? -19.242 2.232 8.969 1.00 52.97 203 SER A O 1
ATOM 1563 N N . PHE A 1 204 ? -18.401 4.284 8.568 1.00 53.75 204 PHE A N 1
ATOM 1564 C CA . PHE A 1 204 ? -18.604 4.862 9.901 1.00 53.75 204 PHE A CA 1
ATOM 1565 C C . PHE A 1 204 ? -19.437 6.155 9.854 1.00 53.75 204 PHE A C 1
ATOM 1567 O O . PHE A 1 204 ? -19.017 7.198 10.353 1.00 53.75 204 PHE A O 1
ATOM 1574 N N . GLN A 1 205 ? -20.636 6.104 9.264 1.00 49.69 205 GLN A N 1
ATOM 1575 C CA . GLN A 1 205 ? -21.545 7.258 9.266 1.00 49.69 205 GLN A CA 1
ATOM 1576 C C . GLN A 1 205 ? -21.947 7.685 10.688 1.00 49.69 205 GLN A C 1
ATOM 1578 O O . GLN A 1 205 ? -22.673 6.977 11.392 1.00 49.69 205 GLN A O 1
ATOM 1583 N N . SER A 1 206 ? -21.566 8.909 11.060 1.00 43.00 206 SER A N 1
ATOM 1584 C CA . SER A 1 206 ? -22.309 9.679 12.059 1.00 43.00 206 SER A CA 1
ATOM 1585 C C . SER A 1 206 ? -23.667 10.079 11.476 1.00 43.00 206 SER A C 1
ATOM 1587 O O . SER A 1 206 ? -23.792 10.389 10.293 1.00 43.00 206 SER A O 1
ATOM 1589 N N . LYS A 1 207 ? -24.711 10.074 12.305 1.00 44.97 207 LYS A N 1
ATOM 1590 C CA . LYS A 1 207 ? -26.124 10.076 11.884 1.00 44.97 207 LYS A CA 1
ATOM 1591 C C . LYS A 1 207 ? -26.646 11.431 11.359 1.00 44.97 207 LYS A C 1
ATOM 1593 O O . LYS A 1 207 ? -27.856 11.651 11.391 1.00 44.97 207 LYS A O 1
ATOM 1598 N N . GLN A 1 208 ? -25.767 12.359 10.971 1.00 42.16 208 GLN A N 1
ATOM 1599 C CA . GLN A 1 208 ? -26.092 13.791 10.943 1.00 42.16 208 GLN A CA 1
ATOM 1600 C C . GLN A 1 208 ? -25.683 14.565 9.676 1.00 42.16 208 GLN A C 1
ATO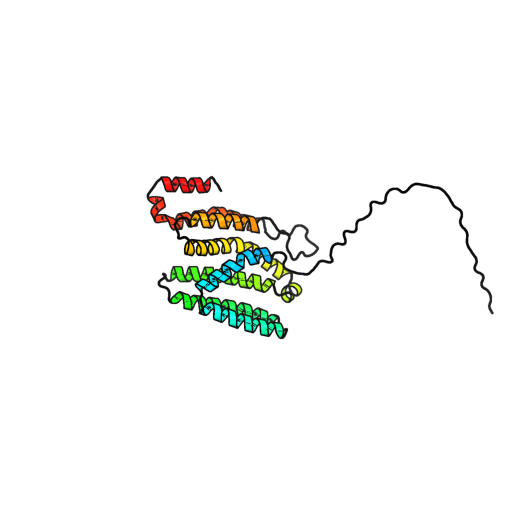M 1602 O O . GLN A 1 208 ? -26.195 15.666 9.497 1.00 42.16 208 GLN A O 1
ATOM 1607 N N . GLU A 1 209 ? -24.880 14.002 8.761 1.00 40.62 209 GLU A N 1
ATOM 1608 C CA . GLU A 1 209 ? -24.576 14.642 7.464 1.00 40.62 209 GLU A CA 1
ATOM 1609 C C . GLU A 1 209 ? -24.819 13.687 6.273 1.00 40.62 209 GLU A C 1
ATOM 1611 O O . GLU A 1 209 ? -24.154 12.657 6.156 1.00 40.62 209 GLU A O 1
ATOM 1616 N N . PRO A 1 210 ? -25.773 13.993 5.366 1.00 44.97 210 PRO A N 1
ATOM 1617 C CA . PRO A 1 210 ? -26.180 13.098 4.275 1.00 44.97 210 PRO A CA 1
ATOM 1618 C C . PRO A 1 210 ? -25.283 13.172 3.021 1.00 44.97 210 PRO A C 1
ATOM 1620 O O . PRO A 1 210 ? -25.674 12.680 1.964 1.00 44.97 210 PRO A O 1
ATOM 1623 N N . THR A 1 211 ? -24.104 13.794 3.116 1.00 45.78 211 THR A N 1
ATOM 1624 C CA . THR A 1 211 ? -23.227 14.131 1.974 1.00 45.78 211 THR A CA 1
ATOM 1625 C C . THR A 1 211 ? -21.799 13.586 2.081 1.00 45.78 211 THR A C 1
ATOM 1627 O O . THR A 1 211 ? -20.979 13.857 1.206 1.00 45.78 211 THR A O 1
ATOM 1630 N N . ASP A 1 212 ? -21.507 12.767 3.093 1.00 46.12 212 ASP A N 1
ATOM 1631 C CA . ASP A 1 212 ? -20.171 12.210 3.335 1.00 46.12 212 ASP A CA 1
ATOM 1632 C C . ASP A 1 212 ? -19.854 11.005 2.426 1.00 46.12 212 ASP A C 1
ATOM 1634 O O . ASP A 1 212 ? -19.931 9.831 2.806 1.00 46.12 212 ASP A O 1
ATOM 1638 N N . GLN A 1 213 ? -19.467 11.314 1.186 1.00 54.47 213 GLN A N 1
ATOM 1639 C CA . GLN A 1 213 ? -18.717 10.391 0.332 1.00 54.47 213 GLN A CA 1
ATOM 1640 C C . GLN A 1 213 ? -17.323 10.144 0.949 1.00 54.47 213 GLN A C 1
ATOM 1642 O O . GLN A 1 213 ? -16.758 11.022 1.611 1.00 54.47 213 GLN A O 1
ATOM 1647 N N . ILE A 1 214 ? -16.767 8.935 0.777 1.00 54.25 214 ILE A N 1
ATOM 1648 C CA . ILE A 1 214 ? -15.413 8.620 1.280 1.00 54.25 214 ILE A CA 1
ATOM 1649 C C . ILE A 1 214 ? -14.368 9.464 0.549 1.00 54.25 214 ILE A C 1
ATOM 1651 O O . ILE A 1 214 ? -13.484 10.012 1.195 1.00 54.25 214 ILE A O 1
ATOM 1655 N N . LEU A 1 215 ? -14.503 9.575 -0.774 1.00 56.12 215 LEU A N 1
ATOM 1656 C CA . LEU A 1 215 ? -13.584 10.301 -1.641 1.00 56.12 215 LEU A CA 1
ATOM 1657 C C . LEU A 1 215 ? -14.064 11.739 -1.852 1.00 56.12 215 LEU A C 1
ATOM 1659 O O . LEU A 1 215 ? -15.174 11.963 -2.339 1.00 56.12 215 LEU A O 1
ATOM 1663 N N . GLY A 1 216 ? -13.214 12.713 -1.538 1.00 60.38 216 GLY A N 1
ATOM 1664 C CA . GLY A 1 216 ? -13.449 14.103 -1.915 1.00 60.38 216 GLY A CA 1
ATOM 1665 C C . GLY A 1 216 ? -13.297 14.316 -3.431 1.00 60.38 216 GLY A C 1
ATOM 1666 O O . GLY A 1 216 ? -12.522 13.609 -4.083 1.00 60.38 216 GLY A O 1
ATOM 1667 N N . PRO A 1 217 ? -13.939 15.344 -4.024 1.00 61.59 217 PRO A N 1
ATOM 1668 C CA . PRO A 1 217 ? -13.747 15.675 -5.444 1.00 61.59 217 PRO A CA 1
ATOM 1669 C C . PRO A 1 217 ? -12.280 16.003 -5.779 1.00 61.59 217 PRO A C 1
ATOM 1671 O O . PRO A 1 217 ? -11.830 15.795 -6.902 1.00 61.59 217 PRO A O 1
ATOM 1674 N N . LEU A 1 218 ? -11.519 16.472 -4.786 1.00 56.22 218 LEU A N 1
ATOM 1675 C CA . LEU A 1 218 ? -10.095 16.782 -4.889 1.00 56.22 218 LEU A CA 1
ATOM 1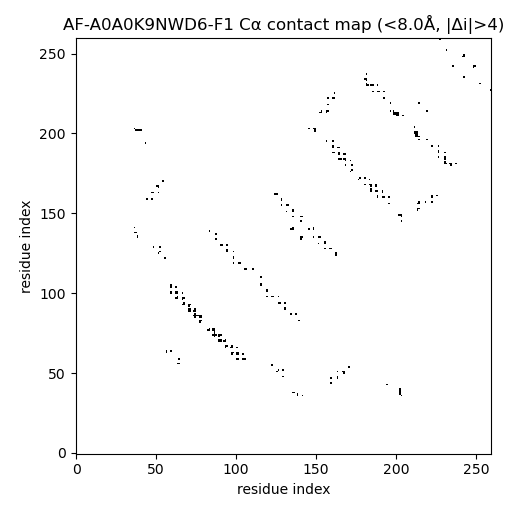676 C C . LEU A 1 218 ? -9.216 15.512 -4.893 1.00 56.22 218 LEU A C 1
ATOM 1678 O O . LEU A 1 218 ? -8.239 15.452 -5.633 1.00 56.22 218 LEU A O 1
ATOM 1682 N N . GLU A 1 219 ? -9.594 14.471 -4.148 1.00 67.50 219 GLU A N 1
ATOM 1683 C CA . GLU A 1 219 ? -8.918 13.162 -4.173 1.00 67.50 219 GLU A CA 1
ATOM 1684 C C . GLU A 1 219 ? -9.205 12.422 -5.484 1.00 67.50 219 GLU A C 1
ATOM 1686 O O . GLU A 1 219 ? -8.283 11.910 -6.114 1.00 67.50 219 GLU A O 1
ATOM 1691 N N . SER A 1 220 ? -10.455 12.467 -5.960 1.00 63.56 220 SER A N 1
ATOM 1692 C CA . SER A 1 220 ? -10.834 11.958 -7.286 1.00 63.56 220 SER A CA 1
ATOM 1693 C C . SER A 1 220 ? -10.060 12.657 -8.417 1.00 63.56 220 SER A C 1
ATOM 1695 O O . SER A 1 220 ? -9.585 12.004 -9.347 1.00 63.56 220 SER A O 1
ATOM 1697 N N . CYS A 1 221 ? -9.833 13.972 -8.300 1.00 66.75 221 CYS A N 1
ATOM 1698 C CA . CYS A 1 221 ? -8.965 14.722 -9.212 1.00 66.75 221 CYS A CA 1
ATOM 1699 C C . CYS A 1 221 ? -7.508 14.227 -9.160 1.00 66.75 221 CYS A C 1
ATOM 1701 O O . CYS A 1 221 ? -6.913 13.979 -10.208 1.00 66.75 221 CYS A O 1
ATOM 1703 N N . PHE A 1 222 ? -6.940 14.007 -7.967 1.00 70.44 222 PHE A N 1
ATOM 1704 C CA . PHE A 1 222 ? -5.594 13.438 -7.839 1.00 70.44 222 PHE A CA 1
ATOM 1705 C C . PHE A 1 222 ? -5.485 12.021 -8.409 1.00 70.44 222 PHE A C 1
ATOM 1707 O O . PHE A 1 222 ? -4.483 11.718 -9.051 1.00 70.44 222 PHE A O 1
ATOM 1714 N N . HIS A 1 223 ? -6.494 11.164 -8.235 1.00 69.38 223 HIS A N 1
ATOM 1715 C CA . HIS A 1 223 ? -6.514 9.823 -8.834 1.00 69.38 223 HIS A CA 1
ATOM 1716 C C . HIS A 1 223 ? -6.600 9.871 -10.357 1.00 69.38 223 HIS A C 1
ATOM 1718 O O . HIS A 1 223 ? -5.865 9.146 -11.020 1.00 69.38 223 HIS A O 1
ATOM 1724 N N . MET A 1 224 ? -7.422 10.760 -10.918 1.00 62.97 224 MET A N 1
ATOM 1725 C CA . MET A 1 224 ? -7.511 10.976 -12.365 1.00 62.97 224 MET A CA 1
ATOM 1726 C C . MET A 1 224 ? -6.200 11.533 -12.945 1.00 62.97 224 MET A C 1
ATOM 1728 O O . MET A 1 224 ? -5.724 11.063 -13.976 1.00 62.97 224 MET A O 1
ATOM 1732 N N . LEU A 1 225 ? -5.567 12.489 -12.258 1.00 67.75 225 LEU A N 1
ATOM 1733 C CA . LEU A 1 225 ? -4.272 13.047 -12.653 1.00 67.75 225 LEU A CA 1
ATOM 1734 C C . LEU A 1 225 ? -3.162 11.985 -12.552 1.00 67.75 225 LEU A C 1
ATOM 1736 O O . LEU A 1 225 ? -2.335 11.871 -13.454 1.00 67.75 225 LEU A O 1
ATOM 1740 N N . HIS A 1 226 ? -3.175 11.157 -11.506 1.00 69.06 226 HIS A N 1
ATOM 1741 C CA . HIS A 1 226 ? -2.249 10.035 -11.355 1.00 69.06 226 HIS A CA 1
ATOM 1742 C C . HIS A 1 226 ? -2.413 9.004 -12.486 1.00 69.06 226 HIS A C 1
ATOM 1744 O O . HIS A 1 226 ? -1.419 8.627 -13.105 1.00 69.06 226 HIS A O 1
ATOM 1750 N N . LEU A 1 227 ? -3.659 8.622 -12.802 1.00 64.12 227 LEU A N 1
ATOM 1751 C CA . LEU A 1 227 ? -4.010 7.717 -13.902 1.00 64.12 227 LEU A CA 1
ATOM 1752 C C . LEU A 1 227 ? -3.486 8.219 -15.257 1.00 64.12 227 LEU A C 1
ATOM 1754 O O . LEU A 1 227 ? -2.987 7.425 -16.047 1.00 64.12 227 LEU A O 1
ATOM 1758 N N . LEU A 1 228 ? -3.591 9.524 -15.522 1.00 64.62 228 LEU A N 1
ATOM 1759 C CA . LEU A 1 228 ? -3.251 10.104 -16.822 1.00 64.62 228 LEU A CA 1
ATOM 1760 C C . LEU A 1 228 ? -1.746 10.378 -16.982 1.00 64.62 228 LEU A C 1
ATOM 1762 O O . LEU A 1 228 ? -1.178 10.108 -18.038 1.00 64.62 228 LEU A O 1
ATOM 1766 N N . PHE A 1 229 ? -1.077 10.898 -15.948 1.00 66.81 229 PHE A N 1
ATOM 1767 C CA . PHE A 1 229 ? 0.324 11.321 -16.060 1.00 66.81 229 PHE A CA 1
ATOM 1768 C C . PHE A 1 229 ? 1.343 10.231 -15.710 1.00 66.81 229 PHE A C 1
ATOM 1770 O O . PHE A 1 229 ? 2.410 10.185 -16.323 1.00 66.81 229 PHE A O 1
ATOM 1777 N N . VAL A 1 230 ? 1.074 9.361 -14.730 1.00 69.31 230 VAL A N 1
ATOM 1778 C CA . VAL A 1 230 ? 2.123 8.471 -14.198 1.00 69.31 230 VAL A CA 1
ATOM 1779 C C . VAL A 1 230 ? 2.444 7.276 -15.106 1.00 69.31 230 VAL A C 1
ATOM 1781 O O . VAL A 1 230 ? 3.636 7.030 -15.298 1.00 69.31 230 VAL A O 1
ATOM 1784 N N . PRO A 1 231 ? 1.480 6.590 -15.759 1.00 61.66 231 PRO A N 1
ATOM 1785 C CA . PRO A 1 231 ? 1.803 5.566 -16.758 1.00 61.66 231 PRO A CA 1
ATOM 1786 C C . PRO A 1 231 ? 2.630 6.117 -17.924 1.00 61.66 231 PRO A C 1
ATOM 1788 O O . PRO A 1 231 ? 3.581 5.475 -18.369 1.00 61.66 231 PRO A O 1
ATOM 1791 N N . LEU A 1 232 ? 2.316 7.340 -18.364 1.00 56.56 232 LEU A N 1
ATOM 1792 C CA . LEU A 1 232 ? 3.020 8.025 -19.445 1.00 56.56 232 LEU A CA 1
ATOM 1793 C C . LEU A 1 232 ? 4.457 8.382 -19.031 1.00 56.56 232 LEU A C 1
ATOM 1795 O O . LEU A 1 232 ? 5.400 8.059 -19.750 1.00 56.56 232 LEU A O 1
ATOM 1799 N N . MET A 1 233 ? 4.651 8.956 -17.839 1.00 61.78 233 MET A N 1
ATOM 1800 C CA . MET A 1 233 ? 5.989 9.231 -17.294 1.00 61.78 233 MET A CA 1
ATOM 1801 C C . MET A 1 233 ? 6.811 7.953 -17.065 1.00 61.78 233 MET A C 1
ATOM 1803 O O . MET A 1 233 ? 8.020 7.960 -17.292 1.00 61.78 233 MET A O 1
ATOM 1807 N N . PHE A 1 234 ? 6.179 6.852 -16.651 1.00 61.12 234 PHE A N 1
ATOM 1808 C CA . PHE A 1 234 ? 6.849 5.565 -16.459 1.00 61.12 234 PHE A CA 1
ATOM 1809 C C . PHE A 1 234 ? 7.305 4.949 -17.791 1.00 61.12 234 PHE A C 1
ATOM 1811 O O . PHE A 1 234 ? 8.454 4.521 -17.896 1.00 61.12 234 PHE A O 1
ATOM 1818 N N . HIS A 1 235 ? 6.462 4.983 -18.830 1.00 63.16 235 HIS A N 1
ATOM 1819 C CA . HIS A 1 235 ? 6.828 4.535 -20.178 1.00 63.16 235 HIS A CA 1
ATOM 1820 C C . HIS A 1 235 ? 7.951 5.394 -20.790 1.00 63.16 235 HIS A C 1
ATOM 1822 O O . HIS A 1 235 ? 8.930 4.856 -21.314 1.00 63.16 235 HIS A O 1
ATOM 1828 N N . VAL A 1 236 ? 7.867 6.725 -20.650 1.00 61.00 236 VAL A N 1
ATOM 1829 C CA . VAL A 1 236 ? 8.931 7.652 -21.077 1.00 61.00 236 VAL A CA 1
ATOM 1830 C C . VAL A 1 236 ? 10.240 7.383 -20.331 1.00 61.00 236 VAL A C 1
ATOM 1832 O O . VAL A 1 236 ? 11.307 7.384 -20.943 1.00 61.00 236 VAL A O 1
ATOM 1835 N N . GLY A 1 237 ? 10.170 7.101 -19.028 1.00 57.88 237 GLY A N 1
ATOM 1836 C CA . GLY A 1 237 ? 11.327 6.754 -18.208 1.00 57.88 237 GLY A CA 1
ATOM 1837 C C . GLY A 1 237 ? 11.984 5.427 -18.600 1.00 57.88 237 GLY A C 1
ATOM 1838 O O . GLY A 1 237 ? 13.208 5.375 -18.719 1.00 57.88 237 GLY A O 1
ATOM 1839 N N . SER A 1 238 ? 11.206 4.362 -18.837 1.00 58.44 238 SER A N 1
ATOM 1840 C CA . SER A 1 238 ? 11.765 3.035 -19.149 1.00 58.44 238 SER A CA 1
ATOM 1841 C C . SER A 1 238 ? 12.314 2.914 -20.575 1.00 58.44 238 SER A C 1
ATOM 1843 O O . SER A 1 238 ? 13.208 2.101 -20.805 1.00 58.44 238 SER A O 1
ATOM 1845 N N . HIS A 1 239 ? 11.829 3.730 -21.520 1.00 59.91 239 HIS A N 1
ATOM 1846 C CA . HIS A 1 239 ? 12.259 3.722 -22.926 1.00 59.91 239 HIS A CA 1
ATOM 1847 C C . HIS A 1 239 ? 12.990 5.001 -23.373 1.00 59.91 239 HIS A C 1
ATOM 1849 O O . HIS A 1 239 ? 13.141 5.228 -24.573 1.00 59.91 239 HIS A O 1
ATOM 1855 N N . HIS A 1 240 ? 13.513 5.821 -22.453 1.00 57.19 240 HIS A N 1
ATOM 1856 C CA . HIS A 1 240 ? 14.176 7.097 -22.785 1.00 57.19 240 HIS A CA 1
ATOM 1857 C C . HIS A 1 240 ? 15.342 6.965 -23.797 1.00 57.19 240 HIS A C 1
ATOM 1859 O O . HIS A 1 240 ? 15.648 7.908 -24.526 1.00 57.19 240 HIS A O 1
ATOM 1865 N N . SER A 1 241 ? 16.000 5.804 -23.877 1.00 53.66 241 SER A N 1
ATOM 1866 C CA . SER A 1 241 ? 17.048 5.513 -24.871 1.00 53.66 241 SER A CA 1
ATOM 1867 C C . SER A 1 241 ? 16.522 5.142 -26.267 1.00 53.66 241 SER A C 1
ATOM 1869 O O . SER A 1 241 ? 17.286 5.192 -27.227 1.00 53.66 241 SER A O 1
ATOM 1871 N N . VAL A 1 242 ? 15.241 4.779 -26.391 1.00 52.41 242 VAL A N 1
ATOM 1872 C CA . VAL A 1 242 ? 14.601 4.299 -27.630 1.00 52.41 242 VAL A CA 1
ATOM 1873 C C . VAL A 1 242 ? 13.645 5.344 -28.215 1.00 52.41 242 VAL A C 1
ATOM 1875 O O . VAL A 1 242 ? 13.611 5.508 -29.433 1.00 52.41 242 VAL A O 1
ATOM 1878 N N . ILE A 1 243 ? 12.948 6.122 -27.377 1.00 50.53 243 ILE A N 1
ATOM 1879 C CA . ILE A 1 243 ? 11.960 7.133 -27.811 1.00 50.53 243 ILE A CA 1
ATOM 1880 C C . ILE A 1 243 ? 12.586 8.208 -28.717 1.00 50.53 243 ILE A C 1
ATOM 1882 O O . ILE A 1 243 ? 11.958 8.667 -29.665 1.00 50.53 243 ILE A O 1
ATOM 1886 N N . PHE A 1 244 ? 13.848 8.577 -28.477 1.00 52.28 244 PHE A N 1
ATOM 1887 C CA . PHE A 1 244 ? 14.583 9.535 -29.314 1.00 52.28 244 PHE A CA 1
ATOM 1888 C C . PHE A 1 244 ? 15.261 8.914 -30.552 1.00 52.28 244 PHE A C 1
ATOM 1890 O O . PHE A 1 244 ? 15.942 9.627 -31.287 1.00 52.28 244 PHE A O 1
ATOM 1897 N N . SER A 1 245 ? 15.102 7.606 -30.795 1.00 49.28 245 SER A N 1
ATOM 1898 C CA . SER A 1 245 ? 15.771 6.891 -31.896 1.00 49.28 245 SER A CA 1
ATOM 1899 C C . SER A 1 245 ? 14.879 6.594 -33.110 1.00 49.28 245 SER A C 1
ATOM 1901 O O . SER A 1 245 ? 15.407 6.359 -34.196 1.00 49.28 245 SER A O 1
ATOM 1903 N N . SER A 1 246 ? 13.549 6.635 -32.968 1.00 50.88 246 SER A N 1
ATOM 1904 C CA . SER A 1 246 ? 12.610 6.313 -34.052 1.00 50.88 246 SER A CA 1
ATOM 1905 C C . SER A 1 246 ? 11.284 7.078 -33.945 1.00 50.88 246 SER A C 1
ATOM 1907 O O . SER A 1 246 ? 10.713 7.244 -32.869 1.00 50.88 246 SER A O 1
ATOM 1909 N N . SER A 1 247 ? 10.761 7.531 -35.088 1.00 52.28 247 SER A N 1
ATOM 1910 C CA . SER A 1 247 ? 9.509 8.303 -35.166 1.00 52.28 247 SER A CA 1
ATOM 1911 C C . SER A 1 247 ? 8.257 7.492 -34.820 1.00 52.28 247 SER A C 1
ATOM 1913 O O . SER A 1 247 ? 7.248 8.068 -34.427 1.00 52.28 247 SER A O 1
ATOM 1915 N N . GLU A 1 248 ? 8.315 6.165 -34.936 1.00 55.72 248 GLU A N 1
ATOM 1916 C CA . GLU A 1 248 ? 7.199 5.264 -34.619 1.00 55.72 248 GLU A CA 1
ATOM 1917 C C . GLU A 1 248 ? 6.887 5.257 -33.113 1.00 55.72 248 GLU A C 1
ATOM 1919 O O . GLU A 1 248 ? 5.723 5.311 -32.726 1.00 55.72 248 GLU A O 1
ATOM 1924 N N . SER A 1 249 ? 7.911 5.343 -32.253 1.00 52.69 249 SER A N 1
ATOM 1925 C CA . SER A 1 249 ? 7.730 5.416 -30.795 1.00 52.69 249 SER A CA 1
ATOM 1926 C C . SER A 1 249 ? 7.005 6.694 -30.340 1.00 52.69 249 SER A C 1
ATOM 1928 O O . SER A 1 249 ? 6.363 6.699 -29.291 1.00 52.69 249 SER A O 1
ATOM 1930 N N . ILE A 1 250 ? 7.075 7.772 -31.130 1.00 56.25 250 ILE A N 1
ATOM 1931 C CA . ILE A 1 250 ? 6.333 9.020 -30.888 1.00 56.25 250 ILE A CA 1
ATOM 1932 C C . ILE A 1 250 ? 4.849 8.836 -31.253 1.00 56.25 250 ILE A C 1
ATOM 1934 O O . ILE A 1 250 ? 3.975 9.386 -30.581 1.00 56.25 250 ILE A O 1
ATOM 1938 N N . CYS A 1 251 ? 4.546 8.032 -32.278 1.00 54.22 251 CYS A N 1
ATOM 1939 C CA . CYS A 1 251 ? 3.174 7.681 -32.644 1.00 54.22 251 CYS A CA 1
ATOM 1940 C C . CYS A 1 251 ? 2.510 6.759 -31.612 1.00 54.22 251 CYS A C 1
ATOM 1942 O O . CYS A 1 251 ? 1.348 6.993 -31.291 1.00 54.22 251 CYS A O 1
ATOM 1944 N N . ASP A 1 252 ? 3.232 5.792 -31.038 1.00 57.09 252 ASP A N 1
ATOM 1945 C CA . ASP A 1 252 ? 2.709 4.957 -29.943 1.00 57.09 252 ASP A CA 1
ATOM 1946 C C . ASP A 1 252 ? 2.385 5.788 -28.691 1.00 57.09 252 ASP A C 1
ATOM 1948 O O . ASP A 1 252 ? 1.336 5.602 -28.076 1.00 57.09 252 ASP A O 1
ATOM 1952 N N . LEU A 1 253 ? 3.224 6.774 -28.353 1.00 56.72 253 LEU A N 1
ATOM 1953 C CA . LEU A 1 253 ? 2.974 7.695 -27.237 1.00 56.72 253 LEU A CA 1
ATOM 1954 C C . LEU A 1 253 ? 1.728 8.571 -27.488 1.00 56.72 253 LEU A C 1
ATOM 1956 O O . LEU A 1 253 ? 0.934 8.801 -26.575 1.00 56.72 253 LEU A O 1
ATOM 1960 N N . LEU A 1 254 ? 1.505 9.006 -28.734 1.00 57.25 254 LEU A N 1
ATOM 1961 C CA . LEU A 1 254 ? 0.284 9.714 -29.139 1.00 57.25 254 LEU A CA 1
ATOM 1962 C C . LEU A 1 254 ? -0.957 8.804 -29.170 1.00 57.25 254 LEU A C 1
ATOM 1964 O O . LEU A 1 254 ? -2.039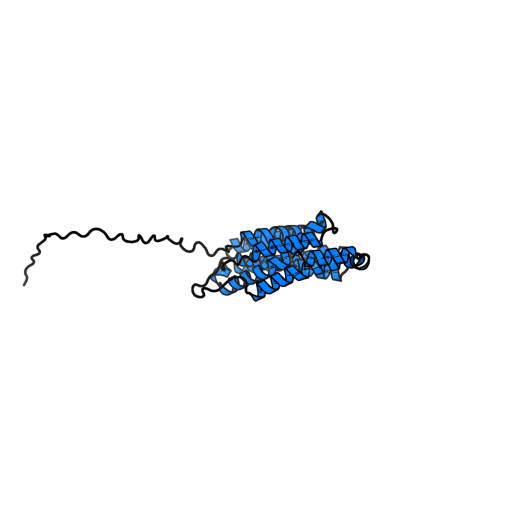 9.259 -28.807 1.00 57.25 254 LEU A O 1
ATOM 1968 N N . LEU A 1 255 ? -0.826 7.530 -29.553 1.00 57.41 255 LEU A N 1
ATOM 1969 C CA . LEU A 1 255 ? -1.914 6.546 -29.489 1.00 57.41 255 LEU A CA 1
ATOM 1970 C C . LEU A 1 255 ? -2.311 6.241 -28.043 1.00 57.41 255 LEU A C 1
ATOM 1972 O O . LEU A 1 255 ? -3.499 6.211 -27.732 1.00 57.41 255 LEU A O 1
ATOM 1976 N N . PHE A 1 256 ? -1.332 6.102 -27.148 1.00 56.50 256 PHE A N 1
ATOM 1977 C CA . PHE A 1 256 ? -1.554 5.949 -25.710 1.00 56.50 256 PHE A CA 1
ATOM 1978 C C . PHE A 1 256 ? -2.294 7.160 -25.115 1.00 56.50 256 PHE A C 1
ATOM 1980 O O . PHE A 1 256 ? -3.145 6.995 -24.248 1.00 56.50 256 PHE A O 1
ATOM 1987 N N . PHE A 1 257 ? -2.031 8.371 -25.622 1.00 53.75 257 PHE A N 1
ATOM 1988 C CA . PHE A 1 257 ? -2.754 9.591 -25.244 1.00 53.75 257 PHE A CA 1
ATOM 1989 C C . PHE A 1 257 ? -4.180 9.672 -25.827 1.00 53.75 257 PHE A C 1
ATOM 1991 O O . PHE A 1 257 ? -5.043 10.304 -25.229 1.00 53.75 257 PHE A O 1
ATOM 1998 N N . TYR A 1 258 ? -4.442 9.061 -26.988 1.00 53.91 258 TYR A N 1
ATOM 1999 C CA . TYR A 1 258 ? -5.745 9.124 -27.673 1.00 53.91 258 TYR A CA 1
ATOM 2000 C C . TYR A 1 258 ? -6.704 7.978 -27.299 1.00 53.91 258 TYR A C 1
ATOM 2002 O O . TYR A 1 258 ? -7.873 7.999 -27.687 1.00 53.91 258 TYR A O 1
ATOM 2010 N N . HIS A 1 259 ? -6.217 6.957 -26.586 1.00 49.41 259 HIS A N 1
ATOM 2011 C CA . HIS A 1 259 ? -6.997 5.779 -26.184 1.00 49.41 259 HIS A CA 1
ATOM 2012 C C . HIS A 1 259 ? -7.273 5.698 -24.669 1.00 49.41 259 HIS A C 1
ATOM 2014 O O . HIS A 1 259 ? -7.798 4.687 -24.200 1.00 49.41 259 HIS A O 1
ATOM 2020 N N . LEU A 1 260 ? -6.926 6.761 -23.934 1.00 44.44 260 LEU A N 1
ATOM 2021 C CA . LEU A 1 260 ? -7.146 6.962 -22.497 1.00 44.44 260 LEU A CA 1
ATOM 2022 C C . LEU A 1 260 ? -8.315 7.938 -22.263 1.00 44.44 260 LEU A C 1
ATOM 2024 O O . LEU A 1 260 ? -9.074 7.693 -21.299 1.00 44.44 260 LEU A O 1
#

Radius of gyration: 29.52 Å; Cα contacts (8 Å, |Δi|>4): 178; chains: 1; bounding box: 101×31×93 Å

pLDDT: mean 71.29, std 19.25, range [30.94, 95.62]

Foldseek 3Di:
DDDDDDDDDDDDDDDDDDDDPDDPPPPPPVPPPLPDLDQPCLVLLCVQLVVLVVLLCVLLDPQLVVLQVVLQVVLVVCVVVVVLVVSLVSNVVSLVVSLVSSLVSLVPDPDDPVVSVVVSVLNNLSSVLVSLSVVLRRPVCCVVCVPVSLVSLLVSLLCSLLNRLVSQLVVVCVVPNDPCSLVSSLVSSVVSCVSRVPFDAGSRDDPPDPPDTSDDPVSNVVSVVCSQPVSLVVVCVSCVVPCVPDPVSVVVSVVSNVVD